Protein AF-A0AAD9IMY9-F1 (afdb_monomer_lite)

Secondary structure (DSSP, 8-state):
-HHHHHHHHHH---HHHHHHHHHHHHHHHHHHHHHT-PPTT--S--S---HHHHHHHHHHHHHHHHHHHHHHHHTS----SSHHHHHHHHHHHHS--EEEEEEES-EEEEETTEEEEE-TT-B--GGGGGGGT--------TT---EEEESS--EEEEEEHHHHHHHHHH-HHHHHHHHHHHHHHHHHHHHHHH-GGG--B-TTSPBPPHHHHTTPPPGGGTSPPPTTTSPP---HHHHHHHHHGGG-SSPPTT--S-S--TT-HHHHHHHHHHHHHHHHHHHHHHHHHHS--TTS--

Radius of gyration: 26.02 Å; chains: 1; bounding box: 58×55×92 Å

Organism: Prototheca wickerhamii (NCBI:txid3111)

Foldseek 3Di:
DLVVLQVVLVVDQDPLSNLVSVLVSLVVQLVCQQQVNADPPRPHRDPDHNPVSNVVSVVSNVVSVVVNVVVVVVPDDDDDPDPVSVVVVVCLVVDFPKWKAWQWAWKWKAWPPDTDIDFHGATDDCSLLVLLVPCPDPPPPPPTDIDIDTPDDTDMDIDTSVRVNVQCVVHVLSSVLSNLSVVVNVVQVVCCVVPVVLAHAALQRHHFDPVRVRTGGTCNVPPDQDPVQDQDDDDPCVVVVQVVLLPPPDDDPSDRDDSDSRPCVVVVVVVVVVVVVVVVVVVVVVVVVPPPPPPPDD

InterPro domains:
  IPR018490 Cyclic nucleotide-binding domain superfamily [SSF51206] (99-178)

pLDDT: mean 75.06, std 17.02, range [32.09, 97.81]

Structure (mmCIF, N/CA/C/O backbone):
data_AF-A0AAD9IMY9-F1
#
_entry.id   AF-A0AAD9IMY9-F1
#
loop_
_atom_site.group_PDB
_atom_site.id
_atom_site.type_symbol
_atom_site.label_atom_id
_atom_site.label_alt_id
_atom_site.label_comp_id
_atom_site.label_asym_id
_atom_site.label_entity_id
_atom_site.label_seq_id
_atom_site.pdbx_PDB_ins_code
_atom_site.Cartn_x
_atom_site.Cartn_y
_atom_site.Cartn_z
_atom_site.occupancy
_atom_site.B_iso_or_equiv
_atom_site.auth_seq_id
_atom_site.auth_comp_id
_atom_site.auth_asym_id
_atom_site.auth_atom_id
_atom_site.pdbx_PDB_model_num
ATOM 1 N N . MET A 1 1 ? 22.879 -8.716 -24.302 1.00 86.12 1 MET A N 1
ATOM 2 C CA . MET A 1 1 ? 22.729 -7.775 -23.169 1.00 86.12 1 MET A CA 1
ATOM 3 C C . MET A 1 1 ? 21.278 -7.607 -22.741 1.00 86.12 1 MET A C 1
ATOM 5 O O . MET A 1 1 ? 21.002 -7.930 -21.598 1.00 86.12 1 MET A O 1
ATOM 9 N N . VAL A 1 2 ? 20.352 -7.226 -23.637 1.00 91.31 2 VAL A N 1
ATOM 10 C CA . VAL A 1 2 ? 18.910 -7.048 -23.329 1.00 91.31 2 VAL A CA 1
ATOM 11 C C . VAL A 1 2 ? 18.312 -8.203 -22.506 1.00 91.31 2 VAL A C 1
ATOM 13 O O . VAL A 1 2 ? 17.764 -7.980 -21.429 1.00 91.31 2 VAL A O 1
ATOM 16 N N . GLY A 1 3 ? 18.475 -9.449 -22.969 1.00 91.25 3 GLY A N 1
ATOM 17 C CA . GLY A 1 3 ? 17.941 -10.624 -22.267 1.00 91.25 3 GLY A CA 1
ATOM 18 C C . GLY A 1 3 ? 18.537 -10.844 -20.871 1.00 91.25 3 GLY A C 1
ATOM 19 O O . GLY A 1 3 ? 17.811 -11.205 -19.953 1.00 91.25 3 GLY A O 1
ATOM 20 N N . LEU A 1 4 ? 19.831 -10.555 -20.681 1.00 92.31 4 LEU A N 1
ATOM 21 C CA . LEU A 1 4 ? 20.488 -10.673 -19.375 1.00 92.31 4 LEU A CA 1
ATOM 22 C C . LEU A 1 4 ? 19.937 -9.641 -18.384 1.00 92.31 4 LEU A C 1
ATOM 24 O O . LEU A 1 4 ? 19.665 -9.987 -17.244 1.00 92.31 4 LEU A O 1
ATOM 28 N N . THR A 1 5 ? 19.738 -8.391 -18.807 1.00 92.56 5 THR A N 1
ATOM 29 C CA . THR A 1 5 ? 19.183 -7.344 -17.934 1.00 92.56 5 THR A CA 1
ATOM 30 C C . THR A 1 5 ? 17.730 -7.608 -17.552 1.00 92.56 5 THR A C 1
ATOM 32 O O . THR A 1 5 ? 17.376 -7.417 -16.392 1.00 92.56 5 THR A O 1
ATOM 35 N N . PHE A 1 6 ? 16.905 -8.119 -18.477 1.00 93.31 6 PHE A N 1
ATOM 36 C CA . PHE A 1 6 ? 15.552 -8.567 -18.132 1.00 93.31 6 PHE A CA 1
ATOM 37 C C . PHE A 1 6 ? 15.584 -9.743 -17.152 1.00 93.31 6 PHE A C 1
ATOM 39 O O . PHE A 1 6 ? 14.869 -9.722 -16.153 1.00 93.31 6 PHE A O 1
ATOM 46 N N . PHE A 1 7 ? 16.461 -10.723 -17.374 1.00 92.19 7 PHE A N 1
ATOM 47 C CA . PHE A 1 7 ? 16.630 -11.844 -16.453 1.00 92.19 7 PHE A CA 1
ATOM 48 C C . PHE A 1 7 ? 17.055 -11.384 -15.051 1.00 92.19 7 PHE A C 1
ATOM 50 O O . PHE A 1 7 ? 16.428 -11.764 -14.069 1.00 92.19 7 PHE A O 1
ATOM 57 N N . LEU A 1 8 ? 18.054 -10.502 -14.948 1.00 85.88 8 LEU A N 1
ATOM 58 C CA . LEU A 1 8 ? 18.483 -9.934 -13.668 1.00 85.88 8 LEU A CA 1
ATOM 59 C C . LEU A 1 8 ? 17.358 -9.152 -12.981 1.00 85.88 8 LEU A C 1
ATOM 61 O O . LEU A 1 8 ? 17.197 -9.282 -11.772 1.00 85.88 8 LEU A O 1
ATOM 65 N N . SER A 1 9 ? 16.544 -8.391 -13.726 1.00 92.44 9 SER A N 1
ATOM 66 C CA . SER A 1 9 ? 15.394 -7.687 -13.136 1.00 92.44 9 SER A CA 1
ATOM 67 C C . SER A 1 9 ? 14.349 -8.633 -12.543 1.00 92.44 9 SER A C 1
ATOM 69 O O . SER A 1 9 ? 13.678 -8.260 -11.589 1.00 92.44 9 SER A O 1
ATOM 71 N N . ALA A 1 10 ? 14.244 -9.863 -13.056 1.00 88.00 10 ALA A N 1
ATOM 72 C CA . ALA A 1 10 ? 13.346 -10.881 -12.519 1.00 88.00 10 ALA A CA 1
ATOM 73 C C . ALA A 1 10 ? 13.899 -11.578 -11.260 1.00 88.00 10 ALA A C 1
ATOM 75 O O . ALA A 1 10 ? 13.137 -12.213 -10.537 1.00 88.00 10 ALA A O 1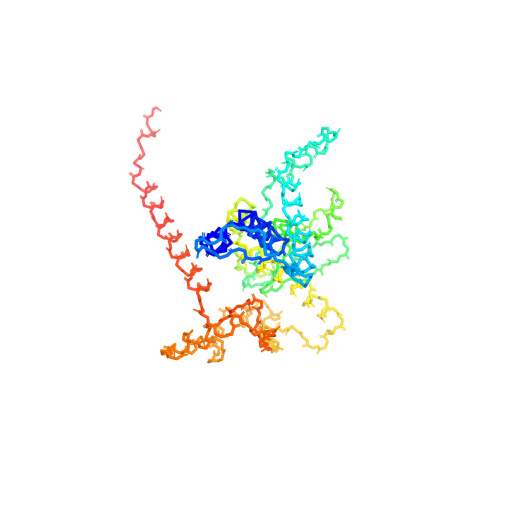
ATOM 76 N N . LEU A 1 11 ? 15.207 -11.471 -10.992 1.00 81.50 11 LEU A N 1
ATOM 77 C CA . LEU A 1 11 ? 15.857 -12.074 -9.822 1.00 81.50 11 LEU A CA 1
ATOM 78 C C . LEU A 1 11 ? 15.919 -11.147 -8.601 1.00 81.50 11 LEU A C 1
ATOM 80 O O . LEU A 1 11 ? 16.252 -11.607 -7.511 1.00 81.50 11 LEU A O 1
ATOM 84 N N . VAL A 1 12 ? 15.636 -9.854 -8.766 1.00 81.69 12 VAL A N 1
ATOM 85 C CA . VAL A 1 12 ? 15.758 -8.854 -7.699 1.00 81.69 12 VAL A CA 1
ATOM 86 C C . VAL A 1 12 ? 14.376 -8.404 -7.232 1.00 81.69 12 VAL A C 1
ATOM 88 O O . VAL A 1 12 ? 13.530 -8.044 -8.044 1.00 81.69 12 VAL A O 1
ATOM 91 N N . SER A 1 13 ? 14.153 -8.397 -5.914 1.00 74.69 13 SER A N 1
ATOM 92 C CA . SER A 1 13 ? 12.897 -7.949 -5.294 1.00 74.69 13 SER A CA 1
ATOM 93 C C . SER A 1 13 ? 12.889 -6.470 -4.902 1.00 74.69 13 SER A C 1
ATOM 95 O O . SER A 1 13 ? 11.819 -5.908 -4.671 1.00 74.69 13 SER A O 1
ATOM 97 N N . ASP A 1 14 ? 14.064 -5.844 -4.797 1.00 82.81 14 ASP A N 1
ATOM 98 C CA . ASP A 1 14 ? 14.180 -4.419 -4.502 1.00 82.81 14 ASP A CA 1
ATOM 99 C C . ASP A 1 14 ? 13.631 -3.586 -5.667 1.00 82.81 14 ASP A C 1
ATOM 101 O O . ASP A 1 14 ? 14.053 -3.742 -6.817 1.00 82.81 14 ASP A O 1
ATOM 105 N N . LEU A 1 15 ? 12.673 -2.704 -5.371 1.00 79.69 15 LEU A N 1
ATOM 106 C CA . LEU A 1 15 ? 11.945 -1.955 -6.390 1.00 79.69 15 LEU A CA 1
ATOM 107 C C . LEU A 1 15 ? 12.852 -0.970 -7.140 1.00 79.69 15 LEU A C 1
ATOM 109 O O . LEU A 1 15 ? 12.708 -0.835 -8.355 1.00 79.69 15 LEU A O 1
ATOM 113 N N . LEU A 1 16 ? 13.790 -0.305 -6.459 1.00 80.12 16 LEU A N 1
ATOM 114 C CA . LEU A 1 16 ? 14.698 0.651 -7.092 1.00 80.12 16 LEU A CA 1
ATOM 115 C C . LEU A 1 16 ? 15.675 -0.080 -8.017 1.00 80.12 16 LEU A C 1
ATOM 117 O O . LEU A 1 16 ? 15.816 0.294 -9.183 1.00 80.12 16 LEU A O 1
ATOM 121 N N . VAL A 1 17 ? 16.291 -1.163 -7.537 1.00 83.19 17 VAL A N 1
ATOM 122 C CA . VAL A 1 17 ? 17.221 -1.970 -8.339 1.00 83.19 17 VAL A CA 1
ATOM 123 C C . VAL A 1 17 ? 16.503 -2.604 -9.532 1.00 83.19 17 VAL A C 1
ATOM 125 O O . VAL A 1 17 ? 17.014 -2.541 -10.652 1.00 83.19 17 VAL A O 1
ATOM 128 N N . LEU A 1 18 ? 15.292 -3.138 -9.340 1.00 90.00 18 LEU A N 1
ATOM 129 C CA . LEU A 1 18 ? 14.457 -3.667 -10.422 1.00 90.00 18 LEU A CA 1
ATOM 130 C C . LEU A 1 18 ? 14.184 -2.598 -11.485 1.00 90.00 18 LEU A C 1
ATOM 132 O O . LEU A 1 18 ? 14.355 -2.852 -12.680 1.00 90.00 18 LEU A O 1
ATOM 136 N N . ARG A 1 19 ? 13.791 -1.383 -11.077 1.00 91.62 19 ARG A N 1
ATOM 137 C CA . ARG A 1 19 ? 13.517 -0.277 -12.009 1.00 91.62 19 ARG A CA 1
ATOM 138 C C . ARG A 1 19 ? 14.778 0.143 -12.761 1.00 91.62 19 ARG A C 1
ATOM 140 O O . ARG A 1 19 ? 14.691 0.331 -13.973 1.00 91.62 19 ARG A O 1
ATOM 147 N N . CYS A 1 20 ? 15.930 0.210 -12.092 1.00 91.25 20 CYS A N 1
ATOM 148 C CA . CYS A 1 20 ? 17.232 0.477 -12.710 1.00 91.25 20 CYS A CA 1
ATOM 149 C C . CYS A 1 20 ? 17.611 -0.582 -13.755 1.00 91.25 20 CYS A C 1
ATOM 151 O O . CYS A 1 20 ? 18.022 -0.235 -14.862 1.00 91.25 20 CYS A O 1
ATOM 153 N N . LEU A 1 21 ? 17.427 -1.869 -13.446 1.00 94.31 21 LEU A N 1
ATOM 154 C CA . LEU A 1 21 ? 17.713 -2.964 -14.378 1.00 94.31 21 LEU A CA 1
ATOM 155 C C . LEU A 1 21 ? 16.793 -2.932 -15.604 1.00 94.31 21 LEU A C 1
ATOM 157 O O . LEU A 1 21 ? 17.273 -3.110 -16.724 1.00 94.31 21 LEU A O 1
ATOM 161 N N . LEU A 1 22 ? 15.500 -2.647 -15.415 1.00 95.06 22 LEU A N 1
ATOM 162 C CA . LEU A 1 22 ? 14.560 -2.466 -16.524 1.00 95.06 22 LEU A CA 1
ATOM 163 C C . LEU A 1 22 ? 14.936 -1.257 -17.382 1.00 95.06 22 LEU A C 1
ATOM 165 O O . LEU A 1 22 ? 14.994 -1.376 -18.602 1.00 95.06 22 LEU A O 1
ATOM 169 N N . PHE A 1 23 ? 15.264 -0.119 -16.772 1.00 96.62 23 PHE A N 1
ATOM 170 C CA . PHE A 1 23 ? 15.724 1.061 -17.503 1.00 96.62 23 PHE A CA 1
ATOM 171 C C . PHE A 1 23 ? 16.955 0.745 -18.366 1.00 96.62 23 PHE A C 1
ATOM 173 O O . PHE A 1 23 ? 16.959 1.035 -19.561 1.00 96.62 23 PHE A O 1
ATOM 180 N N . MET A 1 24 ? 17.947 0.039 -17.814 1.00 96.56 24 MET A N 1
ATOM 181 C CA . MET A 1 24 ? 19.110 -0.430 -18.578 1.00 96.56 24 MET A CA 1
ATOM 182 C C . MET A 1 24 ? 18.731 -1.400 -19.707 1.00 96.56 24 MET A C 1
ATOM 184 O O . MET A 1 24 ? 19.263 -1.288 -20.814 1.00 96.56 24 MET A O 1
ATOM 188 N N . ALA A 1 25 ? 17.792 -2.323 -19.472 1.00 96.94 25 ALA A N 1
ATOM 189 C CA . ALA A 1 25 ? 17.302 -3.240 -20.501 1.00 96.94 25 ALA A CA 1
ATOM 190 C C . ALA A 1 25 ? 16.695 -2.485 -21.692 1.00 96.94 25 ALA A C 1
ATOM 192 O O . ALA A 1 25 ? 16.988 -2.812 -22.845 1.00 96.94 25 ALA A O 1
ATOM 193 N N . TYR A 1 26 ? 15.910 -1.439 -21.421 1.00 97.06 26 TYR A N 1
ATOM 194 C CA . TYR A 1 26 ? 15.307 -0.613 -22.463 1.00 97.06 26 TYR A CA 1
ATOM 195 C C . TYR A 1 26 ? 16.307 0.325 -23.154 1.00 97.06 26 TYR A C 1
ATOM 197 O O . TYR A 1 26 ? 16.138 0.575 -24.345 1.00 97.06 26 TYR A O 1
ATOM 205 N N . ILE A 1 27 ? 17.391 0.763 -22.494 1.00 97.44 27 ILE A N 1
ATOM 206 C CA . ILE A 1 27 ? 18.505 1.453 -23.177 1.00 97.44 27 ILE A CA 1
ATOM 207 C C . ILE A 1 27 ? 19.117 0.522 -24.228 1.00 97.44 27 ILE A C 1
ATOM 209 O O . ILE A 1 27 ? 19.307 0.917 -25.381 1.00 97.44 27 ILE A O 1
ATOM 213 N N . PHE A 1 28 ? 19.398 -0.729 -23.852 1.00 96.31 28 PHE A N 1
ATOM 214 C CA . PHE A 1 28 ? 19.942 -1.711 -24.788 1.00 96.31 28 PHE A CA 1
ATOM 215 C C . PHE A 1 28 ? 18.954 -2.060 -25.903 1.00 96.31 28 PHE A C 1
ATOM 217 O O . PHE A 1 28 ? 19.379 -2.237 -27.044 1.00 96.31 28 PHE A O 1
ATOM 224 N N . LEU A 1 29 ? 17.653 -2.125 -25.605 1.00 96.12 29 LEU A N 1
ATOM 225 C CA . LEU A 1 29 ? 16.621 -2.353 -26.616 1.00 96.12 29 LEU A CA 1
ATOM 226 C C . LEU A 1 29 ? 16.541 -1.186 -27.607 1.00 96.12 29 LEU A C 1
ATOM 228 O O . LEU A 1 29 ? 16.480 -1.428 -28.809 1.00 96.12 29 LEU A O 1
ATOM 232 N N . LEU A 1 30 ? 16.607 0.057 -27.119 1.00 97.19 30 LEU A N 1
ATOM 233 C CA . LEU A 1 30 ? 16.628 1.260 -27.951 1.00 97.19 30 LEU A CA 1
ATOM 234 C C . LEU A 1 30 ? 17.874 1.296 -28.845 1.00 97.19 30 LEU A C 1
ATOM 236 O O . LEU A 1 30 ? 17.763 1.534 -30.043 1.00 97.19 30 LEU A O 1
ATOM 240 N N . SER A 1 31 ? 19.051 0.989 -28.291 1.00 95.44 31 SER A N 1
ATOM 241 C CA . SER A 1 31 ? 20.287 0.869 -29.081 1.00 95.44 31 SER A CA 1
ATOM 242 C C . SER A 1 31 ? 20.176 -0.222 -30.148 1.00 95.44 31 SER A C 1
ATOM 244 O O . SER A 1 31 ? 20.598 -0.021 -31.286 1.00 95.44 31 SER A O 1
ATOM 246 N N . GLY A 1 32 ? 19.558 -1.357 -29.807 1.00 94.69 32 GLY A N 1
ATOM 247 C CA . GLY A 1 32 ? 19.233 -2.416 -30.758 1.00 94.69 32 GLY A CA 1
ATOM 248 C C . GLY A 1 32 ? 18.316 -1.922 -31.876 1.00 94.69 32 GLY A C 1
ATOM 249 O O . GLY A 1 32 ? 18.646 -2.091 -33.041 1.00 94.69 32 GLY A O 1
ATOM 250 N N . ALA A 1 33 ? 17.219 -1.241 -31.547 1.00 95.94 33 ALA A N 1
ATOM 251 C CA . ALA A 1 33 ? 16.260 -0.741 -32.533 1.00 95.94 33 ALA A CA 1
ATOM 252 C C . ALA A 1 33 ? 16.873 0.298 -33.496 1.00 95.94 33 ALA A C 1
ATOM 254 O O . ALA A 1 33 ? 16.584 0.270 -34.692 1.00 95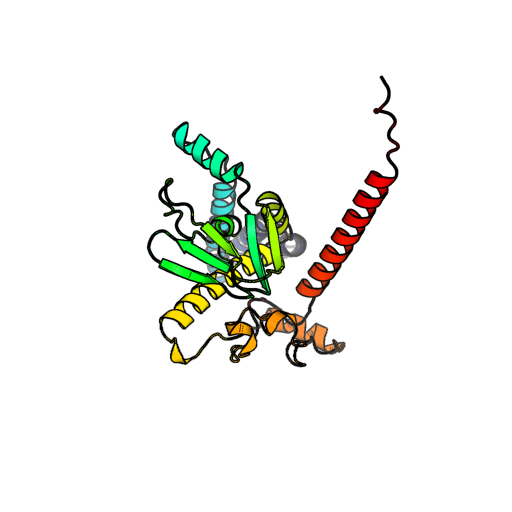.94 33 ALA A O 1
ATOM 255 N N . ILE A 1 34 ? 17.763 1.165 -32.992 1.00 95.56 34 ILE A N 1
ATOM 256 C CA . ILE A 1 34 ? 18.499 2.164 -33.792 1.00 95.56 34 ILE A CA 1
ATOM 257 C C . ILE A 1 34 ? 19.506 1.503 -34.742 1.00 95.56 34 ILE A C 1
ATOM 259 O O . ILE A 1 34 ? 19.698 1.979 -35.856 1.00 95.56 34 ILE A O 1
ATOM 263 N N . THR A 1 35 ? 20.143 0.410 -34.317 1.00 94.75 35 THR A N 1
ATOM 264 C CA . THR A 1 35 ? 21.162 -0.304 -35.114 1.00 94.75 35 THR A CA 1
ATOM 265 C C . THR A 1 35 ? 20.585 -1.402 -36.014 1.00 94.75 35 THR A C 1
ATOM 267 O O . THR A 1 35 ? 21.336 -2.048 -36.745 1.00 94.75 35 THR A O 1
ATOM 270 N N . GLY A 1 36 ? 19.264 -1.612 -35.973 1.00 94.00 36 GLY A N 1
ATOM 271 C CA . GLY A 1 36 ? 18.573 -2.640 -36.750 1.00 94.00 36 GLY A CA 1
ATOM 272 C C . GLY A 1 36 ? 18.709 -4.054 -36.182 1.00 94.00 36 GLY A C 1
ATOM 273 O O . GLY A 1 36 ? 18.771 -5.017 -36.930 1.00 94.00 36 GLY A O 1
ATOM 274 N N . TYR A 1 37 ? 18.781 -4.187 -34.855 1.00 93.19 37 TYR A N 1
ATOM 275 C CA . TYR A 1 37 ? 18.878 -5.453 -34.118 1.00 93.19 37 TYR A CA 1
ATOM 276 C C . TYR A 1 37 ? 20.009 -6.376 -34.609 1.00 93.19 37 TYR A C 1
ATOM 278 O O . TYR A 1 37 ? 19.751 -7.492 -35.069 1.00 93.19 37 TYR A O 1
ATOM 286 N N . PRO A 1 38 ? 21.282 -5.957 -34.482 1.00 90.69 38 PRO A N 1
ATOM 287 C CA . PRO A 1 38 ? 22.409 -6.777 -34.903 1.00 90.69 38 PRO A CA 1
ATOM 288 C C . PRO A 1 38 ? 22.408 -8.127 -34.172 1.00 90.69 38 PRO A C 1
ATOM 290 O O . PRO A 1 38 ? 22.358 -8.197 -32.941 1.00 90.69 38 PRO A O 1
ATOM 293 N N . SER A 1 39 ? 22.472 -9.215 -34.937 1.00 88.12 39 SER A N 1
ATOM 294 C CA . SER A 1 39 ? 22.533 -10.582 -34.421 1.00 88.12 39 SER A CA 1
ATOM 295 C C . SER A 1 39 ? 23.972 -11.089 -34.449 1.00 88.12 39 SER A C 1
ATOM 297 O O . SER A 1 39 ? 24.616 -11.033 -35.496 1.00 88.12 39 SER A O 1
ATOM 299 N N . TRP A 1 40 ? 24.473 -11.651 -33.345 1.00 83.75 40 TRP A N 1
ATOM 300 C CA . TRP A 1 40 ? 25.778 -12.325 -33.337 1.00 83.75 40 TRP A CA 1
ATOM 301 C C . TRP A 1 40 ? 25.823 -13.440 -34.405 1.00 83.75 40 TRP A C 1
ATOM 303 O O . TRP A 1 40 ? 24.868 -14.214 -34.483 1.00 83.75 40 TRP A O 1
ATOM 313 N N . PRO A 1 41 ? 26.908 -13.581 -35.194 1.00 89.94 41 PRO A N 1
ATOM 314 C CA . PRO A 1 41 ? 28.181 -12.851 -35.135 1.00 89.94 41 PRO A CA 1
ATOM 315 C C . PRO A 1 41 ? 28.253 -11.612 -36.045 1.00 89.94 41 PRO A C 1
ATOM 317 O O . PRO A 1 41 ? 29.324 -11.032 -36.193 1.00 89.94 41 PRO A O 1
ATOM 320 N N . ASN A 1 42 ? 27.153 -11.192 -36.663 1.00 85.44 42 ASN A N 1
ATOM 321 C CA . ASN A 1 42 ? 27.126 -10.068 -37.596 1.00 85.44 42 ASN A CA 1
ATOM 322 C C . ASN A 1 42 ? 26.925 -8.750 -36.836 1.00 85.44 42 ASN A C 1
ATOM 324 O O . ASN A 1 42 ? 25.804 -8.276 -36.646 1.00 85.44 42 ASN A O 1
ATOM 328 N N . TRP A 1 43 ? 28.033 -8.166 -36.379 1.00 78.56 43 TRP A N 1
ATOM 329 C CA . TRP A 1 43 ? 28.053 -6.857 -35.726 1.00 78.56 43 TRP A CA 1
ATOM 330 C C . TRP A 1 43 ? 28.189 -5.791 -36.808 1.00 78.56 43 TRP A C 1
ATOM 332 O O . TRP A 1 43 ? 29.270 -5.576 -37.348 1.00 78.56 43 TRP A O 1
ATOM 342 N N . GLY A 1 44 ? 27.084 -5.147 -37.156 1.00 80.56 44 GLY A N 1
ATOM 343 C CA . GLY A 1 44 ? 27.059 -4.089 -38.155 1.00 80.56 44 GLY A CA 1
ATOM 344 C C . GLY A 1 44 ? 25.721 -3.369 -38.146 1.00 80.56 44 GLY A C 1
ATOM 345 O O . GLY A 1 44 ? 24.737 -3.891 -37.623 1.00 80.56 44 GLY A O 1
ATOM 346 N N . TRP A 1 45 ? 25.707 -2.168 -38.715 1.00 82.75 45 TRP A N 1
ATOM 347 C CA . TRP A 1 45 ? 24.463 -1.474 -39.024 1.00 82.75 45 TRP A CA 1
ATOM 348 C C . TRP A 1 45 ? 23.695 -2.310 -40.042 1.00 82.75 45 TRP A C 1
ATOM 350 O O . TRP A 1 45 ? 24.239 -2.637 -41.097 1.00 82.75 45 TRP A O 1
ATOM 360 N N . GLN A 1 46 ? 22.462 -2.684 -39.713 1.00 84.38 46 GLN A N 1
ATOM 361 C CA . GLN A 1 46 ? 21.546 -3.200 -40.723 1.00 84.38 46 GLN A CA 1
ATOM 362 C C . GLN A 1 46 ? 20.870 -2.018 -41.418 1.00 84.38 46 GLN A C 1
ATOM 364 O O . GLN A 1 46 ? 20.616 -0.989 -40.792 1.00 84.38 46 GLN A O 1
ATOM 369 N N . ASP A 1 47 ? 20.533 -2.173 -42.697 1.00 87.56 47 ASP A N 1
ATOM 370 C CA . ASP A 1 47 ? 19.887 -1.118 -43.497 1.00 87.56 47 ASP A CA 1
ATOM 371 C C . ASP A 1 47 ? 18.442 -0.807 -43.053 1.00 87.56 47 ASP A C 1
ATOM 373 O O . ASP A 1 47 ? 17.753 0.009 -43.665 1.00 87.56 47 ASP A O 1
ATOM 377 N N . VAL A 1 48 ? 17.958 -1.459 -41.991 1.00 92.44 48 VAL A N 1
ATOM 378 C CA . VAL A 1 48 ? 16.588 -1.342 -41.496 1.00 92.44 48 VAL A CA 1
ATOM 379 C C . VAL A 1 48 ? 16.604 -0.863 -40.051 1.00 92.44 48 VAL A C 1
ATOM 381 O O . VAL A 1 48 ? 17.048 -1.568 -39.150 1.00 92.44 48 VAL A O 1
ATOM 384 N N . ILE A 1 49 ? 16.063 0.331 -39.826 1.00 95.25 49 ILE A N 1
ATOM 385 C CA . ILE A 1 49 ? 15.801 0.866 -38.490 1.00 95.25 49 ILE A CA 1
ATOM 386 C C . ILE A 1 49 ? 14.385 0.455 -38.073 1.00 95.25 49 ILE A C 1
ATOM 388 O O . ILE A 1 49 ? 13.436 0.604 -38.844 1.00 95.25 49 ILE A O 1
ATOM 392 N N . SER A 1 50 ? 14.221 -0.022 -36.839 1.00 96.06 50 SER A N 1
ATOM 393 C CA . SER A 1 50 ? 12.907 -0.369 -36.278 1.00 96.06 50 SER A CA 1
ATOM 394 C C . SER A 1 50 ? 12.282 0.854 -35.607 1.00 96.06 50 SER A C 1
ATOM 396 O O . SER A 1 50 ? 12.531 1.152 -34.438 1.00 96.06 50 SER A O 1
ATOM 398 N N . ALA A 1 51 ? 11.483 1.609 -36.365 1.00 96.25 51 ALA A N 1
ATOM 399 C CA . ALA A 1 51 ? 10.821 2.817 -35.866 1.00 96.25 51 ALA A CA 1
ATOM 400 C C . ALA A 1 51 ? 9.838 2.525 -34.715 1.00 96.25 51 ALA A C 1
ATOM 402 O O . ALA A 1 51 ? 9.745 3.295 -33.759 1.00 96.25 51 ALA A O 1
ATOM 403 N N . ASP A 1 52 ? 9.141 1.392 -34.785 1.00 96.44 52 ASP A N 1
ATOM 404 C CA . ASP A 1 52 ? 8.249 0.879 -33.746 1.00 96.44 52 ASP A CA 1
ATOM 405 C C . ASP A 1 52 ? 9.011 0.535 -32.457 1.00 96.44 52 ASP A C 1
ATOM 407 O O . ASP A 1 52 ? 8.624 0.974 -31.371 1.00 96.44 52 ASP A O 1
ATOM 411 N N . GLY A 1 53 ? 10.145 -0.161 -32.580 1.00 96.38 53 GLY A N 1
ATOM 412 C CA . GLY A 1 53 ? 11.025 -0.483 -31.463 1.00 96.38 53 GLY A CA 1
ATOM 413 C C . GLY A 1 53 ? 11.591 0.768 -30.793 1.00 96.38 53 GLY A C 1
ATOM 414 O O . GLY A 1 53 ? 11.620 0.848 -29.564 1.00 96.38 53 GLY A O 1
ATOM 415 N N . ILE A 1 54 ? 11.974 1.777 -31.586 1.00 97.81 54 ILE A N 1
ATOM 416 C CA . ILE A 1 54 ? 12.432 3.078 -31.079 1.00 97.81 54 ILE A CA 1
ATOM 417 C C . ILE A 1 54 ? 11.321 3.778 -30.297 1.00 97.81 54 ILE A C 1
ATOM 419 O O . ILE A 1 54 ? 11.561 4.221 -29.171 1.00 97.81 54 ILE A O 1
ATOM 423 N N . ALA A 1 55 ? 10.116 3.877 -30.864 1.00 97.50 55 ALA A N 1
ATOM 424 C CA . ALA A 1 55 ? 8.995 4.554 -30.219 1.00 97.50 55 ALA A CA 1
ATOM 425 C C . ALA A 1 55 ? 8.622 3.879 -28.889 1.00 97.50 55 ALA A C 1
ATOM 427 O O . ALA A 1 55 ? 8.511 4.553 -27.861 1.00 97.50 55 ALA A O 1
ATOM 428 N N . TRP A 1 56 ? 8.502 2.547 -28.886 1.00 97.44 56 TRP A N 1
ATOM 429 C CA . TRP A 1 56 ? 8.158 1.782 -27.690 1.00 97.44 56 TRP A CA 1
ATOM 430 C C . TRP A 1 56 ? 9.239 1.868 -26.611 1.00 97.44 56 TRP A C 1
ATOM 432 O O . TRP A 1 56 ? 8.946 2.217 -25.466 1.00 97.44 56 TRP A O 1
ATOM 442 N N . ALA A 1 57 ? 10.503 1.615 -26.967 1.00 97.19 57 ALA A N 1
ATOM 443 C CA . ALA A 1 57 ? 11.601 1.668 -26.007 1.00 97.19 57 ALA A CA 1
ATOM 444 C C . ALA A 1 57 ? 11.754 3.072 -25.401 1.00 97.19 57 ALA A C 1
ATOM 446 O O . ALA A 1 57 ? 11.992 3.192 -24.202 1.00 97.19 57 ALA A O 1
ATOM 447 N N . SER A 1 58 ? 11.549 4.129 -26.194 1.00 97.75 58 SER A N 1
ATOM 448 C CA . SER A 1 58 ? 11.602 5.517 -25.714 1.00 97.75 58 SER A CA 1
ATOM 449 C C . SER A 1 58 ? 10.499 5.825 -24.699 1.00 97.75 58 SER A C 1
ATOM 451 O O . SER A 1 58 ? 10.781 6.384 -23.640 1.00 97.75 58 SER A O 1
ATOM 453 N N . LEU A 1 59 ? 9.251 5.430 -24.981 1.00 96.81 59 LEU A N 1
ATOM 454 C CA . LEU A 1 59 ? 8.127 5.638 -24.062 1.00 96.81 59 LEU A CA 1
ATOM 455 C C . LEU A 1 59 ? 8.366 4.933 -22.720 1.00 96.81 59 LEU A C 1
ATOM 457 O O . LEU A 1 59 ? 8.184 5.521 -21.652 1.00 96.81 59 LEU A O 1
ATOM 461 N N . VAL A 1 60 ? 8.815 3.680 -22.775 1.00 95.75 60 VAL A N 1
ATOM 462 C CA . VAL A 1 60 ? 9.056 2.877 -21.576 1.00 95.75 60 VAL A CA 1
ATOM 463 C C . VAL A 1 60 ? 10.275 3.389 -20.793 1.00 95.75 60 VAL A C 1
ATOM 465 O O . VAL A 1 60 ? 10.234 3.432 -19.561 1.00 95.75 60 VAL A O 1
ATOM 468 N N . LEU A 1 61 ? 11.321 3.876 -21.475 1.00 96.81 61 LEU A N 1
ATOM 469 C CA . LEU A 1 61 ? 12.454 4.554 -20.834 1.00 96.81 61 LEU A CA 1
ATOM 470 C C . LEU A 1 61 ? 12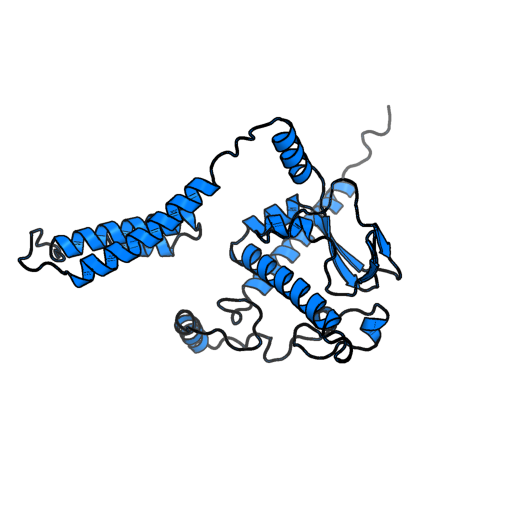.026 5.791 -20.054 1.00 96.81 61 LEU A C 1
ATOM 472 O O . LEU A 1 61 ? 12.472 5.960 -18.922 1.00 96.81 61 LEU A O 1
ATOM 476 N N . LEU A 1 62 ? 11.155 6.632 -20.615 1.00 96.06 62 LEU A N 1
ATOM 477 C CA . LEU A 1 62 ? 10.649 7.812 -19.909 1.00 96.06 62 LEU A CA 1
ATOM 478 C C . LEU A 1 62 ? 9.908 7.418 -18.627 1.00 96.06 62 LEU A C 1
ATOM 480 O O . LEU A 1 62 ? 10.147 8.005 -17.572 1.00 96.06 62 LEU A O 1
ATOM 484 N N . PHE A 1 63 ? 9.064 6.386 -18.696 1.00 95.06 63 PHE A N 1
ATOM 485 C CA . PHE A 1 63 ? 8.324 5.895 -17.536 1.00 95.06 63 PHE A CA 1
ATOM 486 C C . PHE A 1 63 ? 9.248 5.344 -16.439 1.00 95.06 63 PHE A C 1
ATOM 488 O O . PHE A 1 63 ? 9.148 5.748 -15.278 1.00 95.06 63 PHE A O 1
ATOM 495 N N . HIS A 1 64 ? 10.181 4.453 -16.789 1.00 94.19 64 HIS A N 1
ATOM 496 C CA . HIS A 1 64 ? 11.122 3.900 -15.811 1.00 94.19 64 HIS A CA 1
ATOM 497 C C . HIS A 1 64 ? 12.106 4.947 -15.290 1.00 94.19 64 HIS A C 1
ATOM 499 O O . HIS A 1 64 ? 12.393 4.951 -14.097 1.00 94.19 64 HIS A O 1
ATOM 505 N N . GLY A 1 65 ? 12.577 5.855 -16.144 1.00 94.12 65 GLY A N 1
ATOM 506 C CA . GLY A 1 65 ? 13.458 6.953 -15.756 1.00 94.12 65 GLY A CA 1
ATOM 507 C C . GLY A 1 65 ? 12.791 7.890 -14.753 1.00 94.12 65 GLY A C 1
ATOM 508 O O . GLY A 1 65 ? 13.396 8.222 -13.737 1.00 94.12 65 GLY A O 1
ATOM 509 N N . TYR A 1 66 ? 11.520 8.245 -14.976 1.00 92.19 66 TYR A N 1
ATOM 510 C CA . TYR A 1 66 ? 10.741 9.034 -14.019 1.00 92.19 66 TYR A CA 1
ATOM 511 C C . TYR A 1 66 ? 10.559 8.304 -12.681 1.00 92.19 66 TYR A C 1
ATOM 513 O O . TYR A 1 66 ? 10.744 8.907 -11.624 1.00 92.19 66 TYR A O 1
ATOM 521 N N . ALA A 1 67 ? 10.252 7.002 -12.710 1.00 82.81 67 ALA A N 1
ATOM 522 C CA . ALA A 1 67 ? 10.118 6.201 -11.495 1.00 82.81 67 ALA A CA 1
ATOM 523 C C . ALA A 1 67 ? 11.435 6.119 -10.703 1.00 82.81 67 ALA A C 1
ATOM 525 O O . ALA A 1 67 ? 11.429 6.342 -9.496 1.00 82.81 67 ALA A O 1
ATOM 526 N N . ILE A 1 68 ? 12.567 5.858 -11.371 1.00 90.19 68 ILE A N 1
ATOM 527 C CA . ILE A 1 68 ? 13.898 5.850 -10.739 1.00 90.19 68 ILE A CA 1
ATOM 528 C C . ILE A 1 68 ? 14.204 7.215 -10.135 1.00 90.19 68 ILE A C 1
ATOM 530 O O . ILE A 1 68 ? 14.602 7.293 -8.979 1.00 90.19 68 ILE A O 1
ATOM 534 N N . TRP A 1 69 ? 14.003 8.291 -10.901 1.00 92.69 69 TRP A N 1
ATOM 535 C CA . TRP A 1 69 ? 14.243 9.650 -10.425 1.00 92.69 69 TRP A CA 1
ATOM 536 C C . TRP A 1 69 ? 13.441 9.958 -9.163 1.00 92.69 69 TRP A C 1
ATOM 538 O O . TRP A 1 69 ? 13.993 10.512 -8.216 1.00 92.69 69 TRP A O 1
ATOM 548 N N . ARG A 1 70 ? 12.162 9.572 -9.136 1.00 81.12 70 ARG A N 1
ATOM 549 C CA . ARG A 1 70 ? 11.297 9.754 -7.971 1.00 81.12 70 ARG A CA 1
ATOM 550 C C . ARG A 1 70 ? 11.797 8.963 -6.766 1.00 81.12 70 ARG A C 1
ATOM 552 O O . ARG A 1 70 ? 11.973 9.557 -5.716 1.00 81.12 70 ARG A O 1
ATOM 559 N N . HIS A 1 71 ? 12.128 7.684 -6.931 1.00 74.50 71 HIS A N 1
ATOM 560 C CA . HIS A 1 71 ? 12.692 6.885 -5.839 1.00 74.50 71 HIS A CA 1
ATOM 561 C C . HIS A 1 71 ? 14.008 7.471 -5.309 1.00 74.50 71 HIS A C 1
ATOM 563 O O . HIS A 1 71 ? 14.174 7.619 -4.107 1.00 74.50 71 HIS A O 1
ATOM 569 N N . LEU A 1 72 ? 14.917 7.895 -6.190 1.00 79.31 72 LEU A N 1
ATOM 570 C CA . LEU A 1 72 ? 16.152 8.572 -5.781 1.00 79.31 72 LEU A CA 1
ATOM 571 C C . LEU A 1 72 ? 15.901 9.935 -5.125 1.00 79.31 72 LEU A C 1
ATOM 573 O O . LEU A 1 72 ? 16.752 10.424 -4.387 1.00 79.31 72 LEU A O 1
ATOM 577 N N . TRP A 1 73 ? 14.787 10.597 -5.442 1.00 76.62 73 TRP A N 1
ATOM 578 C CA . TRP A 1 73 ? 14.378 11.832 -4.782 1.00 76.62 73 TRP A CA 1
ATOM 579 C C . TRP A 1 73 ? 13.842 11.556 -3.377 1.00 76.62 73 TRP A C 1
ATOM 581 O O . TRP A 1 73 ? 14.203 12.278 -2.450 1.00 76.62 73 TRP A O 1
ATOM 591 N N . ASP A 1 74 ? 13.037 10.509 -3.230 1.00 66.75 74 ASP A N 1
ATOM 592 C CA . ASP A 1 74 ? 12.425 10.104 -1.965 1.00 66.75 74 ASP A CA 1
ATOM 593 C C . ASP A 1 74 ? 13.481 9.606 -0.954 1.00 66.75 74 ASP A C 1
ATOM 595 O O . ASP A 1 74 ? 13.360 9.877 0.235 1.00 66.75 74 ASP A O 1
ATOM 599 N N . GLU A 1 75 ? 14.567 8.982 -1.425 1.00 67.06 75 GLU A N 1
ATOM 600 C CA . GLU A 1 75 ? 15.702 8.517 -0.599 1.00 67.06 75 GLU A CA 1
ATOM 601 C C . GLU A 1 75 ? 16.663 9.635 -0.150 1.00 67.06 75 GLU A C 1
ATOM 603 O O . GLU A 1 75 ? 17.667 9.389 0.526 1.00 67.06 75 GLU A O 1
ATOM 608 N N . ARG A 1 76 ? 16.428 10.891 -0.547 1.00 68.25 76 ARG A N 1
ATOM 609 C CA . ARG A 1 76 ? 17.324 11.978 -0.139 1.00 68.25 76 ARG A CA 1
ATOM 610 C C . ARG A 1 76 ? 17.186 12.257 1.341 1.00 68.25 76 ARG A C 1
ATOM 612 O O . ARG A 1 76 ? 16.088 12.342 1.880 1.00 68.25 76 ARG A O 1
ATOM 619 N N . HIS A 1 77 ? 18.328 12.540 1.958 1.00 59.28 77 HIS A N 1
ATOM 620 C CA . HIS A 1 77 ? 18.373 13.065 3.310 1.00 59.28 77 HIS A CA 1
ATOM 621 C C . HIS A 1 77 ? 17.452 14.289 3.429 1.00 59.28 77 HIS A C 1
ATOM 623 O O . HIS A 1 77 ? 17.663 15.306 2.759 1.00 59.28 77 HIS A O 1
ATOM 629 N N . ILE A 1 78 ? 16.439 14.190 4.290 1.00 64.25 78 ILE A N 1
ATOM 630 C CA . ILE A 1 78 ? 15.495 15.275 4.539 1.00 64.25 78 ILE A CA 1
ATOM 631 C C . ILE A 1 78 ? 16.253 16.376 5.283 1.00 64.25 78 ILE A C 1
ATOM 633 O O . ILE A 1 78 ? 16.704 16.195 6.412 1.00 64.25 78 ILE A O 1
ATOM 637 N N . SER A 1 79 ? 16.448 17.519 4.631 1.00 67.25 79 SER A N 1
ATOM 638 C CA . SER A 1 79 ? 16.922 18.732 5.295 1.00 67.25 79 SER A CA 1
ATOM 639 C C . SER A 1 79 ? 15.713 19.536 5.759 1.00 67.25 79 SER A C 1
ATOM 641 O O . SER A 1 79 ? 14.907 19.962 4.928 1.00 67.25 79 SER A O 1
ATOM 643 N N . PHE A 1 80 ? 15.601 19.771 7.060 1.00 76.81 80 PHE A N 1
ATOM 644 C CA . PHE A 1 80 ? 14.563 20.632 7.621 1.00 76.81 80 PHE A CA 1
ATOM 645 C C . PHE A 1 80 ? 14.963 22.100 7.458 1.00 76.81 80 PHE A C 1
ATOM 647 O O . PHE A 1 80 ? 16.137 22.449 7.599 1.00 76.81 80 PHE A O 1
ATOM 654 N N . ARG A 1 81 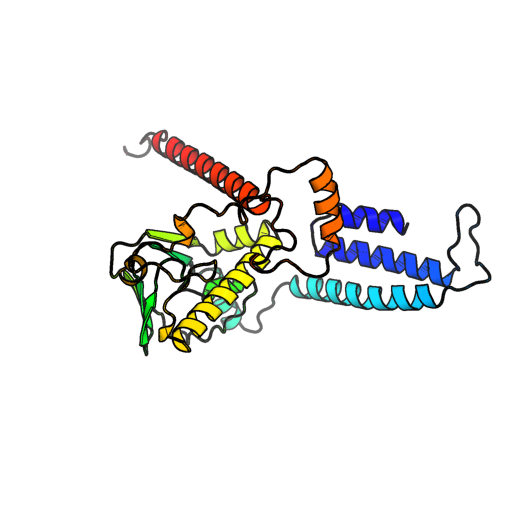? 14.005 22.970 7.118 1.00 75.94 81 ARG A N 1
ATOM 655 C CA . ARG A 1 81 ? 14.280 24.406 6.920 1.00 75.94 81 ARG A CA 1
ATOM 656 C C . ARG A 1 81 ? 14.403 25.150 8.241 1.00 75.94 81 ARG A C 1
ATOM 658 O O . ARG A 1 81 ? 15.006 26.220 8.286 1.00 75.94 81 ARG A O 1
ATOM 665 N N . SER A 1 82 ? 13.811 24.601 9.295 1.00 82.50 82 SER A N 1
ATOM 666 C CA . SER A 1 82 ? 13.824 25.171 10.633 1.00 82.50 82 SER A CA 1
ATOM 667 C C . SER A 1 82 ? 14.014 24.093 11.692 1.00 82.50 82 SER A C 1
ATOM 669 O O . SER A 1 82 ? 13.656 22.931 11.496 1.00 82.50 82 SER A O 1
ATOM 671 N N . GLU A 1 83 ? 14.536 24.505 12.843 1.00 76.75 83 GLU A N 1
ATOM 672 C CA . GLU A 1 83 ? 14.677 23.635 14.008 1.00 76.75 83 GLU A CA 1
ATOM 673 C C . GLU A 1 83 ? 13.315 23.110 14.490 1.00 76.75 83 GLU A C 1
ATOM 675 O O . GLU A 1 83 ? 13.216 21.961 14.903 1.00 76.75 83 GLU A O 1
ATOM 680 N N . ASN A 1 84 ? 12.243 23.900 14.359 1.00 64.19 84 ASN A N 1
ATOM 681 C CA . ASN A 1 84 ? 10.890 23.472 14.718 1.00 64.19 84 ASN A CA 1
ATOM 682 C C . ASN A 1 84 ? 10.382 22.333 13.821 1.00 64.19 84 ASN A C 1
ATOM 684 O O . ASN A 1 84 ? 9.789 21.390 14.331 1.00 64.19 84 ASN A O 1
ATOM 688 N N . GLU A 1 85 ? 10.634 22.377 12.506 1.00 54.38 85 GLU A N 1
ATOM 689 C CA . GLU A 1 85 ? 10.291 21.274 11.589 1.00 54.38 85 GLU A CA 1
ATOM 690 C C . GLU A 1 85 ? 11.073 20.001 11.928 1.00 54.38 85 GLU A C 1
ATOM 692 O O . GLU A 1 85 ? 10.513 18.908 11.918 1.00 54.38 85 GLU A O 1
ATOM 697 N N . GLU A 1 86 ? 12.355 20.136 12.270 1.00 65.38 86 GLU A N 1
ATOM 698 C CA . GLU A 1 86 ? 13.185 19.015 12.709 1.00 65.38 86 GLU A CA 1
ATOM 699 C C . GLU A 1 86 ? 12.711 18.451 14.052 1.00 65.38 86 GLU A C 1
ATOM 701 O O . GLU A 1 86 ? 12.670 17.236 14.235 1.00 65.38 86 GLU A O 1
ATOM 706 N N . GLN A 1 87 ? 12.342 19.312 15.002 1.00 57.09 87 GLN A N 1
ATOM 707 C CA . GLN A 1 87 ? 11.786 18.916 16.293 1.00 57.09 87 GLN A CA 1
ATOM 708 C C . GLN A 1 87 ? 10.430 18.234 16.124 1.00 57.09 87 GLN A C 1
ATOM 710 O O . GLN A 1 87 ? 10.205 17.220 16.775 1.00 57.09 87 GLN A O 1
ATOM 715 N N . LEU A 1 88 ? 9.573 18.723 15.225 1.00 51.06 88 LEU A N 1
ATOM 716 C CA . LEU A 1 88 ? 8.286 18.123 14.886 1.00 51.06 88 LEU A CA 1
ATOM 717 C C . LEU A 1 88 ? 8.469 16.767 14.190 1.00 51.06 88 LEU A C 1
ATOM 719 O O . LEU A 1 88 ? 7.846 15.783 14.578 1.00 51.06 88 LEU A O 1
ATOM 723 N N . TRP A 1 89 ? 9.394 16.671 13.232 1.00 56.72 89 TRP A N 1
ATOM 724 C CA . TRP A 1 89 ? 9.765 15.400 12.612 1.00 56.72 89 TRP A CA 1
ATOM 725 C C . TRP A 1 89 ? 10.319 14.418 13.647 1.00 56.72 89 TRP A C 1
ATOM 727 O O . TRP A 1 89 ? 9.855 13.287 13.734 1.00 56.72 89 TRP A O 1
ATOM 737 N N . ARG A 1 90 ? 11.239 14.862 14.516 1.00 53.34 90 ARG A N 1
ATOM 738 C CA . ARG A 1 90 ? 11.760 14.069 15.642 1.00 53.34 90 ARG A CA 1
ATOM 739 C C . ARG A 1 90 ? 10.668 13.698 16.626 1.00 53.34 90 ARG A C 1
ATOM 741 O O . ARG A 1 90 ? 10.768 12.652 17.240 1.00 53.34 90 ARG A O 1
ATOM 748 N N . PHE A 1 91 ? 9.668 14.537 16.827 1.00 47.22 91 PHE A N 1
ATOM 749 C CA . PHE A 1 91 ? 8.561 14.284 17.731 1.00 47.22 91 PHE A CA 1
ATOM 750 C C . PHE A 1 91 ? 7.636 13.210 17.173 1.00 47.22 91 PHE A C 1
ATOM 752 O O . PHE A 1 91 ? 7.332 12.271 17.898 1.00 47.22 91 PHE A O 1
ATOM 759 N N . PHE A 1 92 ? 7.274 13.274 15.891 1.00 44.19 92 PHE A N 1
ATOM 760 C CA . PHE A 1 92 ? 6.528 12.206 15.223 1.00 44.19 92 PHE A CA 1
ATOM 761 C C . PHE A 1 92 ? 7.338 10.910 15.114 1.00 44.19 92 PHE A C 1
ATOM 763 O O . PHE A 1 92 ? 6.779 9.830 15.257 1.00 44.19 92 PHE A O 1
ATOM 770 N N . TYR A 1 93 ? 8.656 11.017 14.942 1.00 46.28 93 TYR A N 1
ATOM 771 C CA . TYR A 1 93 ? 9.566 9.875 14.874 1.00 46.28 93 TYR A CA 1
ATOM 772 C C . TYR A 1 93 ? 9.890 9.262 16.254 1.00 46.28 93 TYR A C 1
ATOM 774 O O . TYR A 1 93 ? 10.140 8.068 16.354 1.00 46.28 93 TYR A O 1
ATOM 782 N N . ARG A 1 94 ? 9.918 10.059 17.337 1.00 40.81 94 ARG A N 1
ATOM 783 C CA . ARG A 1 94 ? 10.282 9.617 18.706 1.00 40.81 94 ARG A CA 1
ATOM 784 C C . ARG A 1 94 ? 9.085 9.373 19.617 1.00 40.81 94 ARG A C 1
ATOM 786 O O . ARG A 1 94 ? 9.253 8.735 20.659 1.00 40.81 94 ARG A O 1
ATOM 793 N N . ARG A 1 95 ? 7.901 9.917 19.320 1.00 43.47 95 ARG A N 1
ATOM 794 C CA . ARG A 1 95 ? 6.699 9.567 20.077 1.00 43.47 95 ARG A CA 1
ATOM 795 C C . ARG A 1 95 ? 6.294 8.155 19.692 1.00 43.47 95 ARG A C 1
ATOM 797 O O . ARG A 1 95 ? 6.158 7.832 18.520 1.00 43.47 95 ARG A O 1
ATOM 804 N N . ARG A 1 96 ? 6.074 7.336 20.720 1.00 50.81 96 ARG A N 1
ATOM 805 C CA . ARG A 1 96 ? 5.512 5.989 20.619 1.00 50.81 96 ARG A CA 1
ATOM 806 C C . ARG A 1 96 ? 4.044 6.090 20.222 1.00 50.81 96 ARG A C 1
ATOM 808 O O . ARG A 1 96 ? 3.165 5.895 21.058 1.00 50.81 96 ARG A O 1
ATOM 815 N N . ILE A 1 97 ? 3.784 6.473 18.978 1.00 61.88 97 ILE A N 1
ATOM 816 C CA . ILE A 1 97 ? 2.456 6.322 18.404 1.00 61.88 97 ILE A CA 1
ATOM 817 C C . ILE A 1 97 ? 2.234 4.815 18.281 1.00 61.88 97 ILE A C 1
ATOM 819 O O . ILE A 1 97 ? 3.083 4.070 17.793 1.00 61.88 97 ILE A O 1
ATOM 823 N N . LYS A 1 98 ? 1.141 4.340 18.854 1.00 74.94 98 LYS A N 1
ATOM 824 C CA . LYS A 1 98 ? 0.830 2.919 18.885 1.00 74.94 98 LYS A CA 1
ATOM 825 C C . LYS A 1 98 ? -0.431 2.724 18.078 1.00 74.94 98 LYS A C 1
ATOM 827 O O . LYS A 1 98 ? -1.449 3.353 18.361 1.00 74.94 98 LYS A O 1
ATOM 832 N N . LEU A 1 99 ? -0.365 1.858 17.078 1.00 81.31 99 LEU A N 1
ATOM 833 C CA . LEU A 1 99 ? -1.569 1.429 16.393 1.00 81.31 99 LEU A CA 1
ATOM 834 C C . LEU A 1 99 ? -2.291 0.453 17.312 1.00 81.31 99 LEU A C 1
ATOM 836 O O . LEU A 1 99 ? -1.729 -0.576 17.686 1.00 81.31 99 LEU A O 1
ATOM 840 N N . HIS A 1 100 ? -3.532 0.778 17.646 1.00 84.31 100 HIS A N 1
ATOM 841 C CA . HIS A 1 100 ? -4.403 -0.090 18.420 1.00 84.31 100 HIS A CA 1
ATOM 842 C C . HIS A 1 100 ? -5.495 -0.637 17.497 1.00 84.31 100 HIS A C 1
ATOM 844 O O . HIS A 1 100 ? -6.198 0.137 16.843 1.00 84.31 100 HIS A O 1
ATOM 850 N N . LEU A 1 101 ? -5.631 -1.961 17.448 1.00 85.19 101 LEU A N 1
ATOM 851 C CA . LEU A 1 101 ? -6.711 -2.664 16.754 1.00 85.19 101 LEU A CA 1
ATOM 852 C C . LEU A 1 101 ? -7.581 -3.371 17.786 1.00 85.19 101 LEU A C 1
ATOM 854 O O . LEU A 1 101 ? -7.093 -4.225 18.530 1.00 85.19 101 LEU A O 1
ATOM 858 N N . VAL A 1 102 ? -8.867 -3.032 17.813 1.00 85.69 102 VAL A N 1
ATOM 859 C CA . VAL A 1 102 ? -9.835 -3.670 18.711 1.00 85.69 102 VAL A CA 1
ATOM 860 C C . VAL A 1 102 ? -10.235 -5.020 18.122 1.00 85.69 102 VAL A C 1
ATOM 862 O O . VAL A 1 102 ? -10.733 -5.087 17.004 1.00 85.69 102 VAL A O 1
ATOM 865 N N . ILE A 1 103 ? -10.028 -6.105 18.864 1.00 87.69 103 ILE A N 1
ATOM 866 C CA . ILE A 1 103 ? -10.438 -7.462 18.469 1.00 87.69 103 ILE A CA 1
ATOM 867 C C . ILE A 1 103 ? -11.747 -7.842 19.140 1.00 87.69 103 ILE A C 1
ATOM 869 O O . ILE A 1 103 ? -12.589 -8.495 18.532 1.00 87.69 103 ILE A O 1
ATOM 873 N N . GLU A 1 104 ? -11.943 -7.421 20.380 1.00 89.06 104 GLU A N 1
ATOM 874 C CA . GLU A 1 104 ? -13.140 -7.713 21.159 1.00 89.06 104 GLU A CA 1
ATOM 875 C C . GLU A 1 104 ? -13.394 -6.569 22.132 1.00 89.06 104 GLU A C 1
ATOM 877 O O . GLU A 1 104 ? -12.440 -5.953 22.613 1.00 89.06 104 GLU A O 1
ATOM 882 N N . GLY A 1 105 ? -14.664 -6.298 22.416 1.00 89.38 105 GLY A N 1
ATOM 883 C CA . GLY A 1 105 ? -15.104 -5.215 23.281 1.00 89.38 105 GLY A CA 1
ATOM 884 C C . GLY A 1 105 ? -15.482 -3.930 22.543 1.00 89.38 105 GLY A C 1
ATOM 885 O O . GLY A 1 105 ? -15.419 -3.829 21.316 1.00 89.38 105 GLY A O 1
ATOM 886 N N . 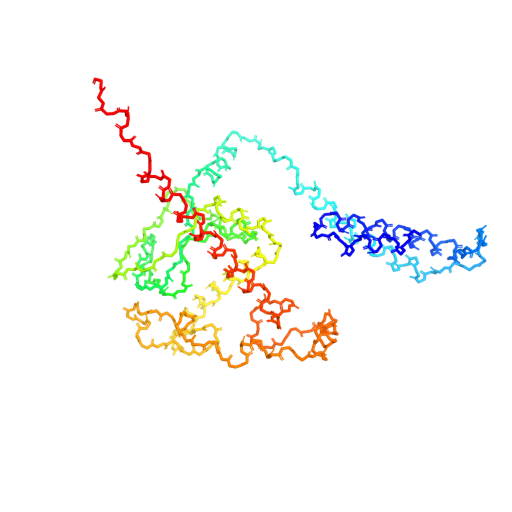LEU A 1 106 ? -15.906 -2.940 23.329 1.00 89.94 106 LEU A N 1
ATOM 887 C CA . LEU A 1 106 ? -16.263 -1.600 22.875 1.00 89.94 106 LEU A CA 1
ATOM 888 C C . LEU A 1 106 ? -15.289 -0.575 23.439 1.00 89.94 106 LEU A C 1
ATOM 890 O O . LEU A 1 106 ? -15.075 -0.500 24.652 1.00 89.94 106 LEU A O 1
ATOM 894 N N . VAL A 1 107 ? -14.778 0.277 22.557 1.00 91.38 107 VAL A N 1
ATOM 895 C CA . VAL A 1 107 ? -13.946 1.420 22.929 1.00 91.38 107 VAL A CA 1
ATOM 896 C C . VAL A 1 107 ? -14.712 2.695 22.612 1.00 91.38 107 VAL A C 1
ATOM 898 O O . VAL A 1 107 ? -15.129 2.924 21.482 1.00 91.38 107 VAL A O 1
ATOM 901 N N . GLU A 1 108 ? -14.923 3.528 23.617 1.00 90.81 108 GLU A N 1
ATOM 902 C CA . GLU A 1 108 ? -15.489 4.860 23.471 1.00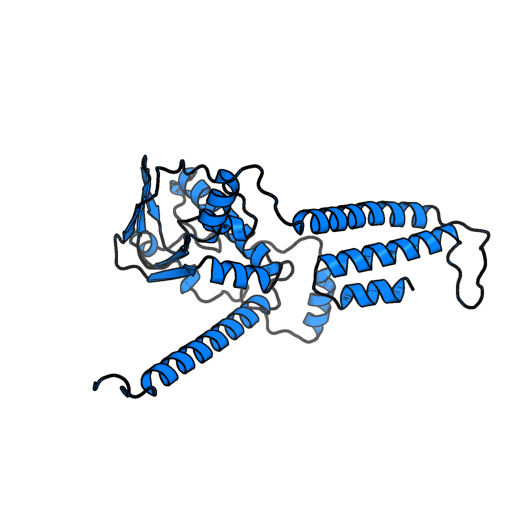 90.81 108 GLU A CA 1
ATOM 903 C C . GLU A 1 108 ? -14.360 5.846 23.172 1.00 90.81 108 GLU A C 1
ATOM 905 O O . GLU A 1 108 ? -13.414 5.982 23.949 1.00 90.81 108 GLU A O 1
ATOM 910 N N . LEU A 1 109 ? -14.438 6.503 22.020 1.00 88.50 109 LEU A N 1
ATOM 911 C CA . LEU A 1 109 ? -13.527 7.559 21.618 1.00 88.50 109 LEU A CA 1
ATOM 912 C C . LEU A 1 109 ? -14.175 8.904 21.942 1.00 88.50 109 LEU A C 1
ATOM 914 O O . LEU A 1 109 ? -15.177 9.278 21.330 1.00 88.50 109 LEU A O 1
ATOM 918 N N . ASP A 1 110 ? -13.591 9.613 22.897 1.00 85.38 110 ASP A N 1
ATOM 919 C CA . ASP A 1 110 ? -13.925 10.993 23.223 1.00 85.38 110 ASP A CA 1
ATOM 920 C C . ASP A 1 110 ? -13.023 11.903 22.377 1.00 85.38 110 ASP A C 1
ATOM 922 O O . ASP A 1 110 ? -11.861 12.160 22.723 1.00 85.38 110 ASP A O 1
ATOM 926 N N . ASP A 1 111 ? -13.533 12.290 21.205 1.00 81.50 111 ASP A N 1
ATOM 927 C CA . ASP A 1 111 ? -12.980 13.373 20.396 1.00 81.50 111 ASP A CA 1
ATOM 928 C C . ASP A 1 111 ? -13.789 14.642 20.690 1.00 81.50 111 ASP A C 1
ATOM 930 O O . ASP A 1 111 ? -14.999 14.584 20.896 1.00 81.50 111 ASP A O 1
ATOM 934 N N . THR A 1 112 ? -13.126 15.797 20.709 1.00 70.38 112 THR A N 1
ATOM 935 C CA . THR A 1 112 ? -13.565 17.086 21.283 1.00 70.38 112 THR A CA 1
ATOM 936 C C . THR A 1 112 ? -14.933 17.625 20.840 1.00 70.38 112 THR A C 1
ATOM 938 O O . THR A 1 112 ? -15.364 18.669 21.334 1.00 70.38 112 THR A O 1
ATOM 941 N N . CYS A 1 113 ? -15.614 16.972 19.904 1.00 64.88 113 CYS A N 1
ATOM 942 C CA . CYS A 1 113 ? -16.936 17.344 19.418 1.00 64.88 113 CYS A CA 1
ATOM 943 C C . CYS A 1 113 ? -17.922 16.169 19.309 1.00 64.88 113 CYS A C 1
ATOM 945 O O . CYS A 1 113 ? -19.118 16.429 19.192 1.00 64.88 113 CYS A O 1
ATOM 947 N N . GLU A 1 114 ? -17.477 14.909 19.357 1.00 78.06 114 GLU A N 1
ATOM 948 C CA . GLU A 1 114 ? -18.367 13.767 19.157 1.00 78.06 114 GLU A CA 1
ATOM 949 C C . GLU A 1 114 ? -17.827 12.505 19.836 1.00 78.06 114 GLU A C 1
ATOM 951 O O . GLU A 1 114 ? -16.712 12.051 19.578 1.00 78.06 114 GLU A O 1
ATOM 956 N N . VAL A 1 115 ? -18.648 11.922 20.708 1.00 82.56 115 VAL A N 1
ATOM 957 C CA . VAL A 1 115 ? -18.349 10.634 21.329 1.00 82.56 115 VAL A CA 1
ATOM 958 C C . VAL A 1 115 ? -18.719 9.541 20.334 1.00 82.56 115 VAL A C 1
ATOM 960 O O . VAL A 1 115 ? -19.894 9.374 20.003 1.00 82.56 115 VAL A O 1
ATOM 963 N N . SER A 1 116 ? -17.726 8.792 19.856 1.00 87.38 116 SER A N 1
ATOM 964 C CA . SER A 1 116 ? -17.950 7.690 18.915 1.00 87.38 116 SER A CA 1
ATOM 965 C C . SER A 1 116 ? -17.572 6.349 19.534 1.00 87.38 116 SER A C 1
ATOM 967 O O . SER A 1 116 ? -16.529 6.206 20.167 1.00 87.38 116 SER A O 1
ATOM 969 N N . VAL A 1 117 ? -18.425 5.340 19.355 1.00 86.94 117 VAL A N 1
ATOM 970 C CA . VAL A 1 117 ? -18.142 3.974 19.812 1.00 86.94 117 VAL A CA 1
ATOM 971 C C . VAL A 1 117 ? -17.465 3.203 18.684 1.00 86.94 117 VAL A C 1
ATOM 973 O O . VAL A 1 117 ? -17.983 3.100 17.571 1.00 86.94 117 VAL A O 1
ATOM 976 N N . LYS A 1 118 ? -16.290 2.660 18.983 1.00 88.88 118 LYS A N 1
ATOM 977 C CA . LYS A 1 118 ? -15.486 1.820 18.101 1.00 88.88 118 LYS A CA 1
ATOM 978 C C . LYS A 1 118 ? -15.690 0.354 18.476 1.00 88.88 118 LYS A C 1
ATOM 980 O O . LYS A 1 118 ? -15.725 0.002 19.657 1.00 88.88 118 LYS A O 1
ATOM 985 N N . HIS A 1 119 ? -15.854 -0.472 17.449 1.00 89.25 119 HIS A N 1
ATOM 986 C CA . HIS A 1 119 ? -16.201 -1.887 17.560 1.00 89.25 119 HIS A CA 1
ATOM 987 C C . HIS A 1 119 ? -15.014 -2.773 17.154 1.00 89.25 119 HIS A C 1
ATOM 989 O O . HIS A 1 119 ? -13.995 -2.283 16.655 1.00 89.25 119 HIS A O 1
ATOM 995 N N . SER A 1 120 ? -15.160 -4.085 17.339 1.00 86.69 120 SER A N 1
ATOM 996 C CA . SER A 1 120 ? -14.212 -5.087 16.843 1.00 86.69 120 SER A CA 1
ATOM 997 C C . SER A 1 120 ? -13.894 -4.880 15.351 1.00 86.69 120 SER A C 1
ATOM 999 O O . SER A 1 120 ? -14.766 -4.535 14.559 1.00 86.69 120 SER A O 1
ATOM 1001 N N . GLY A 1 121 ? -12.627 -5.045 14.976 1.00 79.62 121 GLY A N 1
ATOM 1002 C CA . GLY A 1 121 ? -12.118 -4.836 13.619 1.00 79.62 121 GLY A CA 1
ATOM 1003 C C . GLY A 1 121 ? -11.666 -3.405 13.325 1.00 79.62 121 GLY A C 1
ATOM 1004 O O . GLY A 1 121 ? -10.911 -3.208 12.379 1.00 79.62 121 GLY A O 1
ATOM 1005 N N . THR A 1 122 ? -12.043 -2.424 14.152 1.00 83.00 122 THR A N 1
ATOM 1006 C CA . THR A 1 122 ? -11.739 -1.015 13.868 1.00 83.00 122 THR A CA 1
ATOM 1007 C C . THR A 1 122 ? -10.412 -0.542 14.459 1.00 83.00 122 THR A C 1
ATOM 1009 O O . THR A 1 122 ? -9.999 -0.949 15.552 1.00 83.00 122 THR A O 1
ATOM 1012 N N . ILE A 1 123 ? -9.759 0.369 13.735 1.00 85.44 123 ILE A N 1
ATOM 1013 C CA . ILE A 1 123 ? -8.647 1.183 14.244 1.00 85.44 123 ILE A CA 1
ATOM 1014 C C . ILE A 1 123 ? -9.141 2.589 14.584 1.00 85.44 123 ILE A C 1
ATOM 1016 O O . ILE A 1 123 ? -10.049 3.126 13.944 1.00 85.44 123 ILE A O 1
ATOM 1020 N N . PHE A 1 124 ? -8.539 3.194 15.603 1.00 80.81 124 PHE A N 1
ATOM 1021 C CA . PHE A 1 124 ? -8.926 4.530 16.062 1.00 80.81 124 PHE A CA 1
ATOM 1022 C C . PHE A 1 124 ? -7.774 5.540 16.115 1.00 80.81 124 PHE A C 1
ATOM 1024 O O . PHE A 1 124 ? -8.037 6.728 16.255 1.00 80.81 124 PHE A O 1
ATOM 1031 N N . ASP A 1 125 ? -6.527 5.099 15.918 1.00 80.38 125 ASP A N 1
ATOM 1032 C CA . ASP A 1 125 ? -5.383 5.984 15.681 1.00 80.38 125 ASP A CA 1
ATOM 1033 C C . ASP A 1 125 ? -4.881 5.817 14.241 1.00 80.38 125 ASP A C 1
ATOM 1035 O O . ASP A 1 125 ? -4.099 4.918 13.921 1.00 80.38 125 ASP A O 1
ATOM 1039 N N . PHE A 1 126 ? -5.359 6.685 13.352 1.00 76.75 126 PHE A N 1
ATOM 1040 C CA . PHE A 1 126 ? -4.933 6.702 11.953 1.00 76.75 126 PHE A CA 1
ATOM 1041 C C . PHE A 1 126 ? -3.605 7.437 11.738 1.00 76.75 126 PHE A C 1
ATOM 1043 O O . PHE A 1 126 ? -3.051 7.350 10.642 1.00 76.75 126 PHE A O 1
ATOM 1050 N N . GLY A 1 127 ? -3.050 8.116 12.750 1.00 72.31 127 GLY A N 1
ATOM 1051 C CA . GLY A 1 127 ? -1.793 8.859 12.613 1.00 72.31 127 GLY A CA 1
ATOM 1052 C C . GLY A 1 127 ? -0.627 7.963 12.188 1.00 72.31 127 GLY A C 1
ATOM 1053 O O . GLY A 1 127 ? 0.280 8.393 11.473 1.00 72.31 127 GLY A O 1
ATOM 1054 N N . VAL A 1 128 ? -0.702 6.680 12.542 1.00 74.88 128 VAL A N 1
ATOM 1055 C CA . VAL A 1 128 ? 0.291 5.659 12.199 1.00 74.88 128 VAL A CA 1
ATOM 1056 C C . VAL A 1 128 ? 0.195 5.189 10.740 1.00 74.88 128 VAL A C 1
ATOM 1058 O O . VAL A 1 128 ? 1.170 4.688 10.181 1.00 74.88 128 VAL A O 1
ATOM 1061 N N . ALA A 1 129 ? -0.944 5.402 10.071 1.00 76.00 129 ALA A N 1
ATOM 1062 C CA . ALA A 1 129 ? -1.142 5.012 8.672 1.00 76.00 129 ALA A CA 1
ATOM 1063 C C . ALA A 1 129 ? -0.194 5.742 7.698 1.00 76.00 129 ALA A C 1
ATOM 1065 O O . ALA A 1 129 ? 0.069 5.253 6.594 1.00 76.00 129 ALA A O 1
ATOM 1066 N N . ASN A 1 130 ? 0.384 6.865 8.138 1.00 70.38 130 ASN A N 1
ATOM 1067 C CA . ASN A 1 130 ? 1.410 7.608 7.413 1.00 70.38 130 ASN A CA 1
ATOM 1068 C C . ASN A 1 130 ? 2.665 6.771 7.123 1.00 70.38 130 ASN A C 1
ATOM 1070 O O . ASN A 1 130 ? 3.260 6.941 6.061 1.00 70.38 130 ASN A O 1
ATOM 1074 N N . ILE A 1 131 ? 3.022 5.816 7.997 1.00 71.31 131 ILE A N 1
ATOM 1075 C CA . ILE A 1 131 ? 4.143 4.877 7.775 1.00 71.31 131 ILE A CA 1
ATOM 1076 C C . ILE A 1 131 ? 3.917 4.059 6.498 1.00 71.31 131 ILE A C 1
ATOM 1078 O O . ILE A 1 131 ? 4.848 3.746 5.762 1.00 71.31 131 ILE A O 1
ATOM 1082 N N . PHE A 1 132 ? 2.658 3.753 6.188 1.00 71.06 132 PHE A N 1
ATOM 1083 C CA . PHE A 1 132 ? 2.287 2.992 4.999 1.00 71.06 132 PHE A CA 1
ATOM 1084 C C . PHE A 1 132 ? 2.026 3.878 3.774 1.00 71.06 132 PHE A C 1
ATOM 1086 O O . PHE A 1 132 ? 1.633 3.366 2.725 1.00 71.06 132 PHE A O 1
ATOM 1093 N N . GLY A 1 133 ? 2.247 5.193 3.876 1.00 67.00 133 GLY A N 1
ATOM 1094 C CA . GLY A 1 133 ? 2.009 6.156 2.802 1.00 67.00 133 GLY A CA 1
ATOM 1095 C C . GLY A 1 133 ? 0.538 6.539 2.617 1.00 67.00 133 GLY A C 1
ATOM 1096 O O . GLY A 1 133 ? 0.179 7.045 1.552 1.00 67.00 133 GLY A O 1
ATOM 1097 N N . VAL A 1 134 ? -0.329 6.291 3.612 1.00 70.69 134 VAL A N 1
ATOM 1098 C CA . VAL A 1 134 ? -1.665 6.907 3.655 1.00 70.69 134 VAL A CA 1
ATOM 1099 C C . VAL A 1 134 ? -1.559 8.213 4.426 1.00 70.69 134 VAL A C 1
ATOM 1101 O O . VAL A 1 134 ? -1.561 8.216 5.654 1.00 70.69 134 VAL A O 1
ATOM 1104 N N . TYR A 1 135 ? -1.482 9.321 3.695 1.00 67.00 135 TYR A N 1
ATOM 1105 C CA . TYR A 1 135 ? -1.475 10.659 4.280 1.00 67.00 135 TYR A CA 1
ATOM 1106 C C . TYR A 1 135 ? -2.889 11.060 4.704 1.00 67.00 135 TYR A C 1
ATOM 1108 O O . TYR A 1 135 ? -3.571 11.809 4.005 1.00 67.00 135 TYR A O 1
ATOM 1116 N N . ILE A 1 136 ? -3.358 10.515 5.825 1.00 63.28 136 ILE A N 1
ATOM 1117 C CA . ILE A 1 136 ? -4.560 11.018 6.491 1.00 63.28 136 ILE A CA 1
ATOM 1118 C C . ILE A 1 136 ? -4.119 12.293 7.198 1.00 63.28 136 ILE A C 1
ATOM 1120 O O . ILE A 1 136 ? -3.211 12.247 8.026 1.00 63.28 136 ILE A O 1
ATOM 1124 N N . GLY A 1 137 ? -4.680 13.427 6.767 1.00 49.44 137 GLY A N 1
ATOM 1125 C CA . GLY A 1 137 ? -4.245 14.761 7.171 1.00 49.44 137 GLY A CA 1
ATOM 1126 C C . GLY A 1 137 ? -3.963 14.833 8.668 1.00 49.44 137 GLY A C 1
ATOM 1127 O O . GLY A 1 137 ? -4.822 14.496 9.477 1.00 49.44 137 GLY A O 1
ATOM 1128 N N . PHE A 1 138 ? -2.753 15.273 9.014 1.00 46.00 138 PHE A N 1
ATOM 1129 C CA . PHE A 1 138 ? -2.278 15.512 10.379 1.00 46.00 138 PHE A CA 1
ATOM 1130 C C . PHE A 1 138 ? -3.001 16.690 11.057 1.00 46.00 138 PHE A C 1
ATOM 1132 O O . PHE A 1 138 ? -2.407 17.397 11.862 1.00 46.00 138 PHE A O 1
ATOM 1139 N N . ASP A 1 139 ? -4.275 16.927 10.746 1.00 41.97 139 ASP A N 1
ATOM 1140 C CA . ASP A 1 139 ? -5.059 18.039 11.287 1.00 41.97 139 ASP A CA 1
ATOM 1141 C C . ASP A 1 139 ? -5.555 17.747 12.716 1.00 41.97 139 ASP A C 1
ATOM 1143 O O . ASP A 1 139 ? -6.591 18.235 13.162 1.00 41.97 139 ASP A O 1
ATOM 1147 N N . CYS A 1 140 ? -4.777 16.981 13.484 1.00 48.72 140 CYS A N 1
ATOM 1148 C CA . CYS A 1 140 ? -4.803 17.120 14.928 1.00 48.72 140 CYS A CA 1
ATOM 1149 C C . CYS A 1 140 ? -4.020 18.393 15.240 1.00 48.72 140 CYS A C 1
ATOM 1151 O O . CYS A 1 140 ? -2.802 18.351 15.396 1.00 48.72 140 CYS A O 1
ATOM 1153 N N . SER A 1 141 ? -4.712 19.535 15.315 1.00 50.94 141 SER A N 1
ATOM 1154 C CA . SER A 1 141 ? -4.162 20.722 15.977 1.00 50.94 141 SER A CA 1
ATOM 1155 C C . SER A 1 141 ? -3.516 20.266 17.289 1.00 50.94 141 SER A C 1
ATOM 1157 O O . SER A 1 141 ? -4.197 19.572 18.047 1.00 50.94 141 SER A O 1
ATOM 1159 N N . ASP A 1 142 ? -2.253 20.624 17.542 1.00 54.19 142 ASP A N 1
ATOM 1160 C CA . ASP A 1 142 ? -1.367 20.081 18.595 1.00 54.19 142 ASP A CA 1
ATOM 1161 C C . ASP A 1 142 ? -1.964 19.990 20.023 1.00 54.19 142 ASP A C 1
ATOM 1163 O O . ASP A 1 142 ? -1.391 19.352 20.907 1.00 54.19 142 ASP A O 1
ATOM 1167 N N . GLU A 1 143 ? -3.121 20.602 20.266 1.00 57.81 143 GLU A N 1
ATOM 1168 C CA . GLU A 1 143 ? -3.831 20.630 21.544 1.00 57.81 143 GLU A CA 1
ATOM 1169 C C . GLU A 1 143 ? -4.945 19.578 21.692 1.00 57.81 143 GLU A C 1
ATOM 1171 O O . GLU A 1 143 ? -5.395 19.320 22.809 1.00 57.81 143 GLU A O 1
ATOM 1176 N N . LYS A 1 144 ? -5.402 18.949 20.603 1.00 63.00 144 LYS A N 1
ATOM 1177 C CA . LYS A 1 144 ? -6.557 18.040 20.623 1.00 63.00 144 LYS A CA 1
ATOM 1178 C C . LYS A 1 144 ? -6.119 16.589 20.460 1.00 63.00 144 LYS A C 1
ATOM 1180 O O . LYS A 1 144 ? -6.196 16.009 19.383 1.00 63.00 144 LYS A O 1
ATOM 1185 N N . GLY A 1 145 ? -5.634 16.004 21.551 1.00 68.94 145 GLY A N 1
ATOM 1186 C CA . GLY A 1 145 ? -5.581 14.547 21.665 1.00 68.94 145 GLY A CA 1
ATOM 1187 C C . GLY A 1 145 ? -6.996 13.973 21.772 1.00 68.94 145 GLY A C 1
ATOM 1188 O O . GLY A 1 145 ? -7.886 14.626 22.312 1.00 68.94 145 GLY A O 1
ATOM 1189 N N . PHE A 1 146 ? -7.201 12.750 21.294 1.00 76.94 146 PHE A N 1
ATOM 1190 C CA . PHE A 1 146 ? -8.407 11.983 21.603 1.00 76.94 146 PHE A CA 1
ATOM 1191 C C . PHE A 1 146 ? -8.177 11.161 22.879 1.00 76.94 146 PHE A C 1
ATOM 1193 O O . PHE A 1 146 ? -7.047 10.768 23.183 1.00 76.94 146 PHE A O 1
ATOM 1200 N N . THR A 1 147 ? -9.241 10.873 23.631 1.00 84.38 147 THR A N 1
ATOM 1201 C CA . THR A 1 147 ? -9.182 9.913 24.744 1.00 84.38 147 THR A CA 1
ATOM 1202 C C . THR A 1 147 ? -9.984 8.674 24.379 1.00 84.38 147 THR A C 1
ATOM 1204 O O . THR A 1 147 ? -11.182 8.760 24.140 1.00 84.38 147 THR A O 1
ATOM 1207 N N . ALA A 1 148 ? -9.340 7.509 24.364 1.00 88.19 148 ALA A N 1
ATOM 1208 C CA . ALA A 1 148 ? -10.020 6.227 24.207 1.00 88.19 148 ALA A CA 1
ATOM 1209 C C . ALA A 1 148 ? -10.284 5.605 25.588 1.00 88.19 148 ALA A C 1
ATOM 1211 O O . ALA A 1 148 ? -9.361 5.472 26.396 1.00 88.19 148 ALA A O 1
ATOM 1212 N N . ARG A 1 149 ? -11.530 5.220 25.874 1.00 92.06 149 ARG A N 1
ATOM 1213 C CA . ARG A 1 149 ? -11.924 4.523 27.107 1.00 92.06 149 ARG A CA 1
ATOM 1214 C C . ARG A 1 149 ? -12.570 3.190 26.770 1.00 92.06 149 ARG A C 1
ATOM 1216 O O . ARG A 1 149 ? -13.472 3.118 25.945 1.00 92.06 149 ARG A O 1
ATOM 1223 N N . ALA A 1 150 ? -12.130 2.129 27.432 1.00 92.50 150 ALA A N 1
ATOM 1224 C CA . ALA A 1 150 ? -12.796 0.839 27.334 1.00 92.50 150 ALA A CA 1
ATOM 1225 C C . ALA A 1 150 ? -14.180 0.928 28.001 1.00 92.50 150 ALA A C 1
ATOM 1227 O O . ALA A 1 150 ? -14.281 1.286 29.176 1.00 92.50 150 ALA A O 1
ATOM 1228 N N . LYS A 1 151 ? -15.243 0.629 27.249 1.00 93.75 151 LYS A N 1
ATOM 1229 C CA . LYS A 1 151 ? -16.626 0.567 27.753 1.00 93.75 151 LYS A CA 1
ATOM 1230 C C . LYS A 1 151 ? -16.978 -0.838 28.254 1.00 93.75 151 LYS A C 1
ATOM 1232 O O . LYS A 1 151 ? -17.835 -0.992 29.121 1.00 93.75 151 LYS A O 1
ATOM 1237 N N . THR A 1 152 ? -16.301 -1.848 27.720 1.00 92.94 152 THR A N 1
ATOM 1238 C CA . THR A 1 152 ? -16.354 -3.248 28.157 1.00 92.94 152 THR A CA 1
ATOM 1239 C C . THR A 1 152 ? -14.935 -3.767 28.374 1.00 92.94 152 THR A C 1
ATOM 1241 O O . THR A 1 152 ? -13.967 -3.078 28.046 1.00 92.94 152 THR A O 1
ATOM 1244 N N . ASP A 1 153 ? -14.794 -5.001 28.857 1.00 92.94 153 ASP A N 1
ATOM 1245 C CA . ASP A 1 153 ? -13.518 -5.709 28.745 1.00 92.94 153 ASP A CA 1
ATOM 1246 C C . ASP A 1 153 ? -13.122 -5.770 27.264 1.00 92.94 153 ASP A C 1
ATOM 1248 O O . ASP A 1 153 ? -13.951 -6.085 26.405 1.00 92.94 153 ASP A O 1
ATOM 1252 N N . CYS A 1 154 ? -11.885 -5.372 26.962 1.00 89.50 154 CYS A N 1
ATOM 1253 C CA . CYS A 1 154 ? -11.399 -5.238 25.593 1.00 89.50 154 CYS A CA 1
ATOM 1254 C C . CYS A 1 154 ? -10.187 -6.135 25.357 1.00 89.50 154 CYS A C 1
ATOM 1256 O O . CYS A 1 154 ? -9.239 -6.135 26.144 1.00 89.50 154 CYS A O 1
ATOM 1258 N N . LEU A 1 155 ? -10.184 -6.831 24.221 1.00 89.31 155 LEU A N 1
ATOM 1259 C CA . LEU A 1 155 ? -8.993 -7.456 23.660 1.00 89.31 155 LEU A CA 1
ATOM 1260 C C . LEU A 1 155 ? -8.490 -6.575 22.522 1.00 89.31 155 LEU A C 1
ATOM 1262 O O . LEU A 1 155 ? -9.208 -6.339 21.550 1.00 89.31 155 LEU A O 1
ATOM 1266 N N . LEU A 1 156 ? -7.252 -6.106 22.632 1.00 89.94 156 LEU A N 1
ATOM 1267 C CA . LEU A 1 156 ? -6.638 -5.218 21.654 1.00 89.94 156 LEU A CA 1
ATOM 1268 C C . LEU A 1 156 ? -5.253 -5.719 21.258 1.00 89.94 156 LEU A C 1
ATOM 1270 O O . LEU A 1 156 ? -4.501 -6.215 22.098 1.00 89.94 156 LEU A O 1
ATOM 1274 N N . TYR A 1 157 ? -4.927 -5.576 19.976 1.00 86.38 157 TYR A N 1
ATOM 1275 C CA . TYR A 1 157 ? -3.545 -5.645 19.522 1.00 86.38 157 TYR A CA 1
ATOM 1276 C C . TYR A 1 157 ? -2.961 -4.248 19.480 1.00 86.38 157 TYR A C 1
ATOM 1278 O O . TYR A 1 157 ? -3.605 -3.299 19.032 1.00 86.38 157 TYR A O 1
ATOM 1286 N N . GLU A 1 158 ? -1.725 -4.152 19.941 1.00 87.62 158 GLU A N 1
ATOM 1287 C CA . GLU A 1 158 ? -0.962 -2.923 19.968 1.00 87.62 158 GLU A CA 1
ATOM 1288 C C . GLU A 1 158 ? 0.324 -3.140 19.173 1.00 87.62 158 GLU A C 1
ATOM 1290 O O . GLU A 1 158 ? 1.048 -4.109 19.413 1.00 87.62 158 GLU A O 1
ATOM 1295 N N . TRP A 1 159 ? 0.615 -2.235 18.243 1.00 86.69 159 TRP A N 1
ATOM 1296 C CA . TRP A 1 159 ? 1.902 -2.191 17.559 1.00 86.69 159 TRP A CA 1
ATOM 1297 C C . TRP A 1 159 ? 2.554 -0.834 17.753 1.00 86.69 159 TRP A C 1
ATOM 1299 O O . TRP A 1 159 ? 1.924 0.201 17.538 1.00 86.69 159 TRP A O 1
ATOM 1309 N N . SER A 1 160 ? 3.832 -0.844 18.119 1.00 83.94 160 SER A N 1
ATOM 1310 C CA . SER A 1 160 ? 4.647 0.367 18.147 1.00 83.94 160 SER A CA 1
ATOM 1311 C C . SER A 1 160 ? 4.940 0.874 16.727 1.00 83.94 160 SER A C 1
ATOM 1313 O O . SER A 1 160 ? 4.912 0.094 15.770 1.00 83.94 160 SER A O 1
ATOM 1315 N N . VAL A 1 161 ? 5.255 2.169 16.581 1.00 79.19 161 VAL A N 1
ATOM 1316 C CA . VAL A 1 161 ? 5.784 2.737 15.323 1.00 79.19 161 VAL A CA 1
ATOM 1317 C C . VAL A 1 161 ? 6.959 1.904 14.823 1.00 79.19 161 VAL A C 1
ATOM 1319 O O . VAL A 1 161 ? 6.995 1.548 13.649 1.00 79.19 161 VAL A O 1
ATOM 1322 N N . GLU A 1 162 ? 7.889 1.552 15.713 1.00 80.75 162 GLU A N 1
ATOM 1323 C CA . GLU A 1 162 ? 9.095 0.812 15.350 1.00 80.75 162 GLU A CA 1
ATOM 1324 C C . GLU A 1 162 ? 8.770 -0.587 14.807 1.00 80.75 162 GLU A C 1
ATOM 1326 O O . GLU A 1 162 ? 9.430 -1.069 13.885 1.00 80.75 162 GLU A O 1
ATOM 1331 N N . ASP A 1 163 ? 7.749 -1.256 15.348 1.00 84.75 163 ASP A N 1
ATOM 1332 C CA . ASP A 1 163 ? 7.312 -2.558 14.840 1.00 84.75 163 ASP A CA 1
ATOM 1333 C C . ASP A 1 163 ? 6.594 -2.424 13.499 1.00 84.75 163 ASP A C 1
ATOM 1335 O O . ASP A 1 163 ? 6.806 -3.246 12.609 1.00 84.75 163 ASP A O 1
ATOM 1339 N N . LEU A 1 164 ? 5.798 -1.372 13.314 1.00 83.00 164 LEU A N 1
ATOM 1340 C CA . LEU A 1 164 ? 5.103 -1.122 12.051 1.00 83.00 164 LEU A CA 1
ATOM 1341 C C . LEU A 1 164 ? 6.063 -0.724 10.935 1.00 83.00 164 LEU A C 1
ATOM 1343 O O . LEU A 1 164 ? 5.874 -1.174 9.809 1.00 83.00 164 LEU A O 1
ATOM 1347 N N . GLU A 1 165 ? 7.118 0.028 11.245 1.00 80.62 165 GLU A N 1
ATOM 1348 C CA . GLU A 1 165 ? 8.202 0.345 10.314 1.00 80.62 165 GLU A CA 1
ATOM 1349 C C . GLU A 1 165 ? 8.994 -0.914 9.926 1.00 80.62 165 GLU A C 1
ATOM 1351 O O . GLU A 1 165 ? 9.270 -1.162 8.749 1.00 80.62 165 GLU A O 1
ATOM 1356 N N . LYS A 1 166 ? 9.310 -1.785 10.893 1.00 82.50 166 LYS A N 1
ATOM 1357 C CA . LYS A 1 166 ? 9.905 -3.094 10.576 1.00 82.50 166 LYS A CA 1
ATOM 1358 C C . LYS A 1 166 ? 8.984 -3.889 9.654 1.00 82.50 166 LYS A C 1
ATOM 1360 O O . LYS A 1 166 ? 9.445 -4.394 8.636 1.00 82.50 166 LYS A O 1
ATOM 1365 N N . ILE A 1 167 ? 7.691 -3.965 9.980 1.00 78.38 167 ILE A N 1
ATOM 1366 C CA . ILE A 1 167 ? 6.670 -4.683 9.207 1.00 78.38 167 ILE A CA 1
ATOM 1367 C C . ILE A 1 167 ? 6.523 -4.098 7.794 1.00 78.38 167 ILE A C 1
ATOM 1369 O O . ILE A 1 167 ? 6.426 -4.867 6.835 1.00 78.38 167 ILE A O 1
ATOM 1373 N N . SER A 1 168 ? 6.541 -2.770 7.630 1.00 78.00 168 SER A N 1
ATOM 1374 C CA . SER A 1 168 ? 6.449 -2.124 6.314 1.00 78.00 168 SER A CA 1
ATOM 1375 C C . SER A 1 168 ? 7.652 -2.445 5.433 1.00 78.00 168 SER A C 1
ATOM 1377 O O . SER A 1 168 ? 7.492 -2.622 4.225 1.00 78.00 168 SER A O 1
ATOM 1379 N N . ASN A 1 169 ? 8.831 -2.593 6.038 1.00 76.62 169 ASN A N 1
ATOM 1380 C CA . ASN A 1 169 ? 10.076 -2.893 5.336 1.00 76.62 169 ASN A CA 1
ATOM 1381 C C . ASN A 1 169 ? 10.248 -4.382 4.986 1.00 76.62 169 ASN A C 1
ATOM 1383 O O . ASN A 1 169 ? 11.105 -4.717 4.171 1.00 76.62 169 ASN A O 1
ATOM 1387 N N . LEU A 1 170 ? 9.424 -5.287 5.535 1.00 74.06 170 LEU A N 1
ATOM 1388 C CA . LEU A 1 170 ? 9.490 -6.718 5.203 1.00 74.06 170 LEU A CA 1
ATOM 1389 C C . LEU A 1 170 ? 9.083 -7.012 3.749 1.00 74.06 170 LEU A C 1
ATOM 1391 O O . LEU A 1 170 ? 9.618 -7.929 3.129 1.00 74.06 170 LEU A O 1
ATOM 1395 N N . SER A 1 171 ? 8.098 -6.289 3.204 1.00 72.62 171 SER A N 1
ATOM 1396 C CA . SER A 1 171 ? 7.633 -6.486 1.827 1.00 72.62 171 SER A CA 1
ATOM 1397 C C . SER A 1 171 ? 6.770 -5.317 1.339 1.00 72.62 171 SER A C 1
ATOM 1399 O O . SER A 1 171 ? 5.853 -4.903 2.055 1.00 72.62 171 SER A O 1
ATOM 1401 N N . PRO A 1 172 ? 6.915 -4.874 0.074 1.00 65.62 172 PRO A N 1
ATOM 1402 C CA . PRO A 1 172 ? 6.015 -3.886 -0.528 1.00 65.62 172 PRO A CA 1
ATOM 1403 C C . PRO A 1 172 ? 4.529 -4.286 -0.483 1.00 65.62 172 PRO A C 1
ATOM 1405 O O . PRO A 1 172 ? 3.650 -3.423 -0.422 1.00 65.62 172 PRO A O 1
ATOM 1408 N N . ALA A 1 173 ? 4.235 -5.593 -0.485 1.00 67.62 173 ALA A N 1
ATOM 1409 C CA . ALA A 1 173 ? 2.873 -6.112 -0.383 1.00 67.62 173 ALA A CA 1
ATOM 1410 C C . ALA A 1 173 ? 2.231 -5.810 0.981 1.00 67.62 173 ALA A C 1
ATOM 1412 O O . ALA A 1 173 ? 1.018 -5.633 1.066 1.00 67.62 173 ALA A O 1
ATOM 1413 N N . ILE A 1 174 ? 3.032 -5.715 2.045 1.00 73.88 174 ILE A N 1
ATOM 1414 C CA . ILE A 1 174 ? 2.545 -5.397 3.389 1.00 73.88 174 ILE A CA 1
ATOM 1415 C C . ILE A 1 174 ? 2.132 -3.929 3.464 1.00 73.88 174 ILE A C 1
ATOM 1417 O O . ILE A 1 174 ? 1.024 -3.634 3.903 1.00 73.88 174 ILE A O 1
ATOM 1421 N N . ALA A 1 175 ? 2.964 -3.014 2.965 1.00 73.12 175 ALA A N 1
ATOM 1422 C CA . ALA A 1 175 ? 2.592 -1.604 2.898 1.00 73.12 175 ALA A CA 1
ATOM 1423 C C . ALA A 1 175 ? 1.344 -1.384 2.022 1.00 73.12 175 ALA A C 1
ATOM 1425 O O . ALA A 1 175 ? 0.460 -0.611 2.381 1.00 73.12 175 ALA A O 1
ATOM 1426 N N . ALA A 1 176 ? 1.229 -2.093 0.890 1.00 71.62 176 ALA A N 1
ATOM 1427 C CA . ALA A 1 176 ? 0.022 -2.061 0.061 1.00 71.62 176 ALA A CA 1
ATOM 1428 C C . ALA A 1 176 ? -1.223 -2.566 0.808 1.00 71.62 176 ALA A C 1
ATOM 1430 O O . ALA A 1 176 ? -2.266 -1.919 0.744 1.00 71.62 176 ALA A O 1
ATOM 1431 N N . PHE A 1 177 ? -1.098 -3.670 1.552 1.00 79.44 177 PHE A N 1
ATOM 1432 C CA . PHE A 1 177 ? -2.173 -4.197 2.390 1.00 79.44 177 PHE A CA 1
ATOM 1433 C C . PHE A 1 177 ? -2.655 -3.160 3.406 1.00 79.44 177 PHE A C 1
ATOM 1435 O O . PHE A 1 177 ? -3.853 -2.917 3.487 1.00 79.44 177 PHE A O 1
ATOM 1442 N N . TRP A 1 178 ? -1.744 -2.513 4.134 1.00 80.56 178 TRP A N 1
ATOM 1443 C CA . TRP A 1 178 ? -2.114 -1.514 5.136 1.00 80.56 178 TRP A CA 1
ATOM 1444 C C . TRP A 1 178 ? -2.796 -0.288 4.529 1.00 80.56 178 TRP A C 1
ATOM 1446 O O . TRP A 1 178 ? -3.782 0.190 5.082 1.00 80.56 178 TRP A O 1
ATOM 1456 N N . ARG A 1 179 ? -2.346 0.177 3.355 1.00 76.12 179 ARG A N 1
ATOM 1457 C CA . ARG A 1 179 ? -3.040 1.249 2.623 1.00 76.12 179 ARG A CA 1
ATOM 1458 C C . ARG A 1 179 ? -4.477 0.868 2.286 1.00 76.12 179 ARG A C 1
ATOM 1460 O O . ARG A 1 179 ? -5.396 1.642 2.531 1.00 76.12 179 ARG A O 1
ATOM 1467 N N . SER A 1 180 ? -4.664 -0.333 1.747 1.00 74.38 180 SER A N 1
ATOM 1468 C CA . SER A 1 180 ? -5.986 -0.872 1.435 1.00 74.38 180 SER A CA 1
ATOM 1469 C C . SER A 1 180 ? -6.853 -1.063 2.677 1.00 74.38 180 SER A C 1
ATOM 1471 O O . SER A 1 180 ? -8.028 -0.717 2.650 1.00 74.38 180 SER A O 1
ATOM 1473 N N . PHE A 1 181 ? -6.278 -1.577 3.764 1.00 81.25 181 PHE A N 1
ATOM 1474 C CA . PHE A 1 181 ? -6.963 -1.765 5.039 1.00 81.25 181 PHE A CA 1
ATOM 1475 C C . PHE A 1 181 ? -7.490 -0.434 5.579 1.00 81.25 181 PHE A C 1
ATOM 1477 O O . PHE A 1 181 ? -8.681 -0.307 5.836 1.00 81.25 181 PHE A O 1
ATOM 1484 N N . VAL A 1 182 ? -6.634 0.587 5.643 1.00 79.50 182 VAL A N 1
ATOM 1485 C CA . VAL A 1 182 ? -7.003 1.931 6.106 1.00 79.50 182 VAL A CA 1
ATOM 1486 C C . VAL A 1 182 ? -8.092 2.558 5.227 1.00 79.50 182 VAL A C 1
ATOM 1488 O O . VAL A 1 182 ? -9.047 3.125 5.749 1.00 79.50 182 VAL A O 1
ATOM 1491 N N . LEU A 1 183 ? -7.993 2.438 3.898 1.00 75.00 183 LEU A N 1
ATOM 1492 C CA . LEU A 1 183 ? -9.040 2.924 2.989 1.00 75.00 183 LEU A CA 1
ATOM 1493 C C . LEU A 1 183 ? -10.371 2.189 3.191 1.00 75.00 183 LEU A C 1
ATOM 1495 O O . LEU A 1 183 ? -11.425 2.824 3.150 1.00 75.00 183 LEU A O 1
ATOM 1499 N N . CYS A 1 184 ? -10.331 0.876 3.430 1.00 75.12 184 CYS A N 1
ATOM 1500 C CA . CYS A 1 184 ? -11.517 0.099 3.782 1.00 75.12 184 CYS A CA 1
ATOM 1501 C C . CYS A 1 184 ? -12.133 0.582 5.093 1.00 75.12 184 CYS A C 1
ATOM 1503 O O . CYS A 1 184 ? -13.335 0.804 5.128 1.00 75.12 184 CYS A O 1
ATOM 1505 N N . GLU A 1 185 ? -11.336 0.794 6.139 1.00 79.62 185 GLU A N 1
ATOM 1506 C CA . GLU A 1 185 ? -11.812 1.308 7.428 1.00 79.62 185 GLU A CA 1
ATOM 1507 C C . GLU A 1 185 ? -12.535 2.649 7.274 1.00 79.62 185 GLU A C 1
ATOM 1509 O O . GLU A 1 185 ? -13.664 2.810 7.739 1.00 79.62 185 GLU A O 1
ATOM 1514 N N . VAL A 1 186 ? -11.935 3.592 6.540 1.00 77.69 186 VAL A N 1
ATOM 1515 C CA . VAL A 1 186 ? -12.569 4.882 6.224 1.00 77.69 186 VAL A CA 1
ATOM 1516 C C . VAL A 1 186 ? -13.866 4.675 5.434 1.00 77.69 186 VAL A C 1
ATOM 1518 O O . VAL A 1 186 ? -14.883 5.297 5.737 1.00 77.69 186 VAL A O 1
ATOM 1521 N N . GLY A 1 187 ? -13.857 3.779 4.443 1.00 76.25 187 GLY A N 1
ATOM 1522 C CA . GLY A 1 187 ? -15.034 3.449 3.641 1.00 76.25 187 GLY A CA 1
ATOM 1523 C C . GLY A 1 187 ? -16.168 2.823 4.456 1.00 76.25 187 GLY A C 1
ATOM 1524 O O . GLY A 1 187 ? -17.326 3.187 4.265 1.00 76.25 187 GLY A O 1
ATOM 1525 N N . MET A 1 188 ? -15.850 1.929 5.394 1.00 74.81 188 MET A N 1
ATOM 1526 C CA . MET A 1 188 ? -16.821 1.299 6.290 1.00 74.81 188 MET A CA 1
ATOM 1527 C C . MET A 1 188 ? -17.412 2.314 7.269 1.00 74.81 188 MET A C 1
ATOM 1529 O O . MET A 1 188 ? -18.629 2.341 7.446 1.00 74.81 188 MET A O 1
ATOM 1533 N N . GLN A 1 189 ? -16.589 3.196 7.844 1.00 76.50 189 GLN A N 1
ATOM 1534 C CA . GLN A 1 189 ? -17.070 4.284 8.702 1.00 76.50 189 GLN A CA 1
ATOM 1535 C C . GLN A 1 189 ? -17.985 5.246 7.933 1.00 76.50 189 GLN A C 1
ATOM 1537 O O . GLN A 1 189 ? -19.064 5.594 8.413 1.00 76.50 189 GLN A O 1
ATOM 1542 N N . TYR A 1 190 ? -17.601 5.622 6.711 1.00 77.56 190 TYR A N 1
ATOM 1543 C CA . TYR A 1 190 ? -18.436 6.440 5.835 1.00 77.56 190 TYR A CA 1
ATOM 1544 C C . TYR A 1 190 ? -19.764 5.749 5.499 1.00 77.56 190 TYR A C 1
ATOM 1546 O O . TYR A 1 190 ? -20.825 6.360 5.614 1.00 77.56 190 TYR A O 1
ATOM 1554 N N . ALA A 1 191 ? -19.732 4.465 5.132 1.00 73.44 191 ALA A N 1
ATOM 1555 C CA . ALA A 1 191 ? -20.933 3.698 4.818 1.00 73.44 191 ALA A CA 1
ATOM 1556 C C . ALA A 1 191 ? -21.877 3.592 6.024 1.00 73.44 191 ALA A C 1
ATOM 1558 O O . ALA A 1 191 ? -23.079 3.795 5.865 1.00 73.44 191 ALA A O 1
ATOM 1559 N N . ALA A 1 192 ? -21.346 3.345 7.224 1.00 76.81 192 ALA A N 1
ATOM 1560 C CA . ALA A 1 192 ? -22.132 3.321 8.455 1.00 76.81 192 ALA A CA 1
ATOM 1561 C C . ALA A 1 192 ? -22.799 4.679 8.738 1.00 76.81 192 ALA A C 1
ATOM 1563 O O . ALA A 1 192 ? -23.958 4.722 9.145 1.00 76.81 192 ALA A O 1
ATOM 1564 N N . HIS A 1 193 ? -22.099 5.785 8.466 1.00 77.81 193 HIS A N 1
ATOM 1565 C CA . HIS A 1 193 ? -22.631 7.136 8.641 1.00 77.81 193 HIS A CA 1
ATOM 1566 C C . HIS A 1 193 ? -23.730 7.485 7.620 1.00 77.81 193 HIS A C 1
ATOM 1568 O O . HIS A 1 193 ? -24.768 8.032 7.983 1.00 77.81 193 HIS A O 1
ATOM 1574 N N . VAL A 1 194 ? -23.527 7.163 6.339 1.00 78.62 194 VAL A N 1
ATOM 1575 C CA . VAL A 1 194 ? -24.466 7.507 5.253 1.00 78.62 194 VAL A CA 1
ATOM 1576 C C . VAL A 1 194 ? -25.662 6.551 5.187 1.00 78.62 194 VAL A C 1
ATOM 1578 O O . VAL A 1 194 ? -26.749 6.925 4.735 1.00 78.62 194 VAL A O 1
ATOM 1581 N N . HIS A 1 195 ? -25.486 5.308 5.631 1.00 82.44 195 HIS A N 1
ATOM 1582 C CA . HIS A 1 195 ? -26.479 4.244 5.523 1.00 82.44 195 HIS A CA 1
ATOM 1583 C C . HIS A 1 195 ? -26.707 3.506 6.854 1.00 82.44 195 HIS A C 1
ATOM 1585 O O . HIS A 1 195 ? -26.607 2.275 6.886 1.00 82.44 195 HIS A O 1
ATOM 1591 N N . PRO A 1 196 ? -27.087 4.210 7.938 1.00 86.38 196 PRO A N 1
ATOM 1592 C CA . PRO A 1 196 ? -27.207 3.622 9.275 1.00 86.38 196 PRO A CA 1
ATOM 1593 C C . PRO A 1 196 ? -28.200 2.451 9.338 1.00 86.38 196 PRO A C 1
ATOM 1595 O O . PRO A 1 196 ? -28.023 1.519 10.115 1.00 86.38 196 PRO A O 1
ATOM 1598 N N . GLN A 1 197 ? -29.216 2.440 8.470 1.00 87.50 197 GLN A N 1
ATOM 1599 C CA . GLN A 1 197 ? -30.211 1.369 8.383 1.00 87.50 197 GLN A CA 1
ATOM 1600 C C . GLN A 1 197 ? -29.656 0.017 7.904 1.00 87.50 197 GLN A C 1
ATOM 1602 O O . GLN A 1 197 ? -30.349 -0.990 8.018 1.00 87.50 197 GLN A O 1
ATOM 1607 N N . HIS A 1 198 ? -28.449 -0.020 7.331 1.00 82.12 198 HIS A N 1
ATOM 1608 C CA . HIS A 1 198 ? -27.842 -1.260 6.836 1.00 82.12 198 HIS A CA 1
ATOM 1609 C C . HIS A 1 198 ? -27.006 -1.995 7.890 1.00 82.12 198 HIS A C 1
ATOM 1611 O O . HIS A 1 198 ? -26.554 -3.105 7.595 1.00 82.12 198 HIS A O 1
ATOM 1617 N N . GLY A 1 199 ? -26.828 -1.403 9.078 1.00 86.50 199 GLY A N 1
ATOM 1618 C CA . GLY A 1 199 ? -26.012 -1.952 10.159 1.00 86.50 199 GLY A CA 1
ATOM 1619 C C . GLY A 1 199 ? -24.525 -2.063 9.808 1.00 86.50 199 GLY A C 1
ATOM 1620 O O . GLY A 1 199 ? -24.084 -1.708 8.709 1.00 86.50 199 GLY A O 1
ATOM 1621 N N . CYS A 1 200 ? -23.740 -2.571 10.755 1.00 83.81 200 CYS A N 1
ATOM 1622 C CA . CYS A 1 200 ? -22.348 -2.931 10.509 1.00 83.81 200 CYS A CA 1
ATOM 1623 C C . CYS A 1 200 ? -22.263 -4.218 9.680 1.00 83.81 200 CYS A C 1
ATOM 1625 O O . CYS A 1 200 ? -23.105 -5.114 9.788 1.00 83.81 200 CYS A O 1
ATOM 1627 N N . ARG A 1 201 ? -21.245 -4.298 8.823 1.00 83.50 201 ARG A N 1
ATOM 1628 C CA . ARG A 1 201 ? -21.009 -5.437 7.935 1.00 83.50 201 ARG A CA 1
ATOM 1629 C C . ARG A 1 201 ? -19.595 -5.957 8.126 1.00 83.50 201 ARG A C 1
ATOM 1631 O O . ARG A 1 201 ? -18.674 -5.160 8.282 1.00 83.50 201 ARG A O 1
ATOM 1638 N N . ALA A 1 202 ? -19.473 -7.275 8.082 1.00 79.69 202 ALA A N 1
ATOM 1639 C CA . ALA A 1 202 ? -18.222 -8.008 8.158 1.00 79.69 202 ALA A CA 1
ATOM 1640 C C . ALA A 1 202 ? -17.429 -7.885 6.848 1.00 79.69 202 ALA A C 1
ATOM 1642 O O . ALA A 1 202 ? -17.857 -7.230 5.882 1.00 79.69 202 ALA A O 1
ATOM 1643 N N . ALA A 1 203 ? -16.267 -8.535 6.788 1.00 72.38 203 ALA A N 1
ATOM 1644 C CA . ALA A 1 203 ? -15.343 -8.390 5.682 1.00 72.38 203 ALA A CA 1
ATOM 1645 C C . ALA A 1 203 ? -15.903 -8.800 4.320 1.00 72.38 203 ALA A C 1
ATOM 1647 O O . ALA A 1 203 ? -15.551 -8.205 3.290 1.00 72.38 203 ALA A O 1
ATOM 1648 N N . ASP A 1 204 ? -16.747 -9.823 4.353 1.00 71.25 204 ASP A N 1
ATOM 1649 C CA . ASP A 1 204 ? -17.450 -10.443 3.236 1.00 71.25 204 ASP A CA 1
ATOM 1650 C C . ASP A 1 204 ? -18.693 -9.641 2.793 1.00 71.25 204 ASP A C 1
ATOM 1652 O O . ASP A 1 204 ? -19.395 -10.019 1.853 1.00 71.25 204 ASP A O 1
ATOM 1656 N N . GLY A 1 205 ? -18.983 -8.521 3.466 1.00 76.25 205 GLY A N 1
ATOM 1657 C CA . GLY A 1 205 ? -20.132 -7.663 3.206 1.00 76.25 205 GLY A CA 1
ATOM 1658 C C . GLY A 1 205 ? -21.451 -8.180 3.785 1.00 76.25 205 GLY A C 1
ATOM 1659 O O . GLY A 1 205 ? -22.486 -7.532 3.581 1.00 76.25 205 GLY A O 1
ATOM 1660 N N . LYS A 1 206 ? -21.456 -9.306 4.508 1.00 82.38 206 LYS A N 1
ATOM 1661 C CA . LYS A 1 206 ? -22.632 -9.789 5.238 1.00 82.38 206 LYS A CA 1
ATOM 1662 C C . LYS A 1 206 ? -22.831 -8.962 6.517 1.00 82.38 206 LYS A C 1
ATOM 1664 O O . LYS A 1 206 ? -21.872 -8.397 7.038 1.00 82.38 206 LYS A O 1
ATOM 1669 N N . PRO A 1 207 ? -24.069 -8.842 7.024 1.00 89.38 207 PRO A N 1
ATOM 1670 C CA . PRO A 1 207 ? -24.311 -8.138 8.279 1.00 89.38 207 PRO A CA 1
ATOM 1671 C C . PRO A 1 207 ? -23.580 -8.819 9.443 1.00 89.38 207 PRO A C 1
ATOM 1673 O O . PRO A 1 207 ? -23.472 -10.052 9.492 1.00 89.38 207 PRO A O 1
ATOM 1676 N N . GLU A 1 208 ? -23.085 -8.000 10.366 1.00 91.75 208 GLU A N 1
ATOM 1677 C CA . GLU A 1 208 ? -22.546 -8.461 11.642 1.00 91.75 208 GLU A CA 1
ATOM 1678 C C . GLU A 1 208 ? -23.649 -9.049 12.535 1.00 91.75 208 GLU A C 1
ATOM 1680 O O . GLU A 1 208 ? -24.845 -8.834 12.323 1.00 91.75 208 GLU A O 1
ATOM 1685 N N . SER A 1 209 ? -23.241 -9.838 13.528 1.00 94.38 209 SER A N 1
ATOM 1686 C CA . SER A 1 209 ? -24.171 -10.406 14.513 1.00 94.38 209 SER A CA 1
ATOM 1687 C C . SER A 1 209 ? -24.691 -9.338 15.486 1.00 94.38 209 SER A C 1
ATOM 1689 O O . SER A 1 209 ? -24.031 -8.331 15.717 1.00 94.38 209 SER A O 1
ATOM 1691 N N . SER A 1 210 ? -25.830 -9.570 16.144 1.00 94.56 210 SER A N 1
ATOM 1692 C CA . SER A 1 210 ? -26.304 -8.667 17.211 1.00 94.56 210 SER A CA 1
ATOM 1693 C C . SER A 1 210 ? -25.352 -8.607 18.412 1.00 94.56 210 SER A C 1
ATOM 1695 O O . SER A 1 210 ? -25.359 -7.635 19.160 1.00 94.56 210 SER A O 1
ATOM 1697 N N . GLU A 1 211 ? -24.530 -9.642 18.610 1.00 93.75 211 GLU A N 1
ATOM 1698 C CA . GLU A 1 211 ? -23.498 -9.653 19.649 1.00 93.75 211 GLU A CA 1
ATOM 1699 C C . GLU A 1 211 ? -22.424 -8.597 19.371 1.00 93.75 211 GLU A C 1
ATOM 1701 O O . GLU A 1 211 ? -21.925 -7.975 20.301 1.00 93.75 211 GLU A O 1
ATOM 1706 N N . PHE A 1 212 ? -22.116 -8.327 18.101 1.00 92.25 212 PHE A N 1
ATOM 1707 C CA . PHE A 1 212 ? -21.151 -7.301 17.709 1.00 92.25 212 PHE A CA 1
ATOM 1708 C C . PHE A 1 212 ? -21.543 -5.908 18.223 1.00 92.25 212 PHE A C 1
ATOM 1710 O O . PHE A 1 212 ? -20.706 -5.193 18.771 1.00 92.25 212 PHE A O 1
ATOM 1717 N N . GLU A 1 213 ? -22.826 -5.545 18.132 1.00 90.62 213 GLU A N 1
ATOM 1718 C CA . GLU A 1 213 ? -23.341 -4.233 18.565 1.00 90.62 213 GLU A CA 1
ATOM 1719 C C . GLU A 1 213 ? -23.178 -3.988 20.075 1.00 90.62 213 GLU A C 1
ATOM 1721 O O . GLU A 1 213 ? -23.117 -2.844 20.526 1.00 90.62 213 GLU A O 1
ATOM 1726 N N . ILE A 1 214 ? -23.078 -5.059 20.869 1.00 92.94 214 ILE A N 1
ATOM 1727 C CA . ILE A 1 214 ? -22.866 -4.993 22.322 1.00 92.94 214 ILE A CA 1
ATOM 1728 C C . ILE A 1 214 ? -21.400 -5.214 22.730 1.00 92.94 214 ILE A C 1
ATOM 1730 O O . ILE A 1 214 ? -21.114 -5.311 23.923 1.00 92.94 214 ILE A O 1
ATOM 1734 N N . GLY A 1 215 ? -20.468 -5.264 21.772 1.00 88.44 215 GLY A N 1
ATOM 1735 C CA . GLY A 1 215 ? -19.034 -5.464 22.023 1.00 88.44 215 GLY A CA 1
ATOM 1736 C C . GLY A 1 215 ? -18.512 -6.863 21.746 1.00 88.44 215 GLY A C 1
ATOM 1737 O O . GLY A 1 215 ? -17.363 -7.162 22.064 1.00 88.44 215 GLY A O 1
ATOM 1738 N N . GLY A 1 216 ? -19.333 -7.723 21.156 1.00 89.56 216 GLY A N 1
ATOM 1739 C CA . GLY A 1 216 ? -18.907 -9.017 20.655 1.00 89.56 216 GLY A CA 1
ATOM 1740 C C . GLY A 1 216 ? -17.843 -8.884 19.567 1.00 89.56 216 GLY A C 1
ATOM 1741 O O . GLY A 1 216 ? -17.668 -7.850 18.918 1.00 89.56 216 GLY A O 1
ATOM 1742 N N . ARG A 1 217 ? -17.107 -9.972 19.374 1.00 90.00 217 ARG A N 1
ATOM 1743 C CA . ARG A 1 217 ? -16.087 -10.090 18.335 1.00 90.00 217 ARG A CA 1
ATOM 1744 C C . ARG A 1 217 ? -16.738 -10.017 16.941 1.00 90.00 217 ARG A C 1
ATOM 1746 O O . ARG A 1 217 ? -17.835 -10.535 16.755 1.00 90.00 217 ARG A O 1
ATOM 1753 N N . SER A 1 218 ? -16.072 -9.396 15.965 1.00 88.69 218 SER A N 1
ATOM 1754 C CA . SER A 1 218 ? -16.491 -9.440 14.553 1.00 88.69 218 SER A CA 1
ATOM 1755 C C . SER A 1 218 ? -16.427 -10.870 14.019 1.00 88.69 218 SER A C 1
ATOM 1757 O O . SER A 1 218 ? -15.537 -11.642 14.399 1.00 88.69 218 SER A O 1
ATOM 1759 N N . ARG A 1 219 ? -17.349 -11.206 13.110 1.00 87.19 219 ARG A N 1
ATOM 1760 C CA . ARG A 1 219 ? -17.372 -12.491 12.390 1.00 87.19 219 ARG A CA 1
ATOM 1761 C C . ARG A 1 219 ? -16.038 -12.830 11.732 1.00 87.19 219 ARG A C 1
ATOM 1763 O O . ARG A 1 219 ? -15.627 -13.988 11.768 1.00 87.19 219 ARG A O 1
ATOM 1770 N N . ASP A 1 220 ? -15.307 -11.817 11.276 1.00 80.38 220 ASP A N 1
ATOM 1771 C CA . ASP A 1 220 ? -14.007 -11.951 10.609 1.00 80.38 220 ASP A CA 1
ATOM 1772 C C . ASP A 1 220 ? -12.934 -12.656 11.458 1.00 80.38 220 ASP A C 1
ATOM 1774 O O . ASP A 1 220 ? -11.946 -13.161 10.926 1.00 80.38 220 ASP A O 1
ATOM 1778 N N . PHE A 1 221 ? -13.095 -12.688 12.785 1.00 81.69 221 PHE A N 1
ATOM 1779 C CA . PHE A 1 221 ? -12.108 -13.273 13.696 1.00 81.69 221 PHE A CA 1
ATOM 1780 C C . PHE A 1 221 ? -12.446 -14.683 14.187 1.00 81.69 221 PHE A C 1
ATOM 1782 O O . PHE A 1 221 ? -11.601 -15.300 14.844 1.00 81.69 221 PHE A O 1
ATOM 1789 N N . TYR A 1 222 ? -13.663 -15.181 13.964 1.00 82.94 222 TYR A N 1
ATOM 1790 C CA . TYR A 1 222 ? -14.080 -16.488 14.488 1.00 82.94 222 TYR A CA 1
ATOM 1791 C C . TYR A 1 222 ? -14.815 -17.365 13.481 1.00 82.94 222 TYR A C 1
ATOM 1793 O O . TYR A 1 222 ? -14.833 -18.584 13.663 1.00 82.94 222 TYR A O 1
ATOM 1801 N N . GLU A 1 223 ? -15.428 -16.787 12.449 1.00 82.81 223 GLU A N 1
ATOM 1802 C CA . GLU A 1 223 ? -16.029 -17.577 11.388 1.00 82.81 223 GLU A CA 1
ATOM 1803 C C . GLU A 1 223 ? -14.913 -18.301 10.634 1.00 82.81 223 GLU A C 1
ATOM 1805 O O . GLU A 1 223 ? -13.840 -17.753 10.365 1.00 82.81 223 GLU A O 1
ATOM 1810 N N . GLN A 1 224 ? -15.125 -19.589 10.374 1.00 82.69 224 GLN A N 1
ATOM 1811 C CA . GLN A 1 224 ? -14.179 -20.335 9.561 1.00 82.69 224 GLN A CA 1
ATOM 1812 C C . GLN A 1 224 ? -14.225 -19.773 8.146 1.00 82.69 224 GLN A C 1
ATOM 1814 O O . GLN A 1 224 ? -15.310 -19.506 7.632 1.00 82.69 224 GLN A O 1
ATOM 1819 N N . LEU A 1 225 ? -13.050 -19.637 7.533 1.00 72.19 225 LEU A N 1
ATOM 1820 C CA . LEU A 1 225 ? -12.941 -19.259 6.129 1.00 72.19 225 LEU A CA 1
ATOM 1821 C C . LEU A 1 225 ? -13.843 -20.168 5.290 1.00 72.19 225 LEU A C 1
ATOM 1823 O O . LEU A 1 225 ? -13.803 -21.396 5.438 1.00 72.19 225 LEU A O 1
ATOM 1827 N N . HIS A 1 226 ? -14.653 -19.568 4.426 1.00 71.31 226 HIS A N 1
ATOM 1828 C CA . HIS A 1 226 ? -15.494 -20.319 3.510 1.00 71.31 226 HIS A CA 1
ATOM 1829 C C . HIS A 1 226 ? -14.638 -21.102 2.500 1.00 71.31 226 HIS A C 1
ATOM 1831 O O . HIS A 1 226 ? -13.476 -20.781 2.254 1.00 71.31 226 HIS A O 1
ATOM 1837 N N . GLU A 1 227 ? -15.199 -22.150 1.890 1.00 74.06 227 GLU A N 1
ATOM 1838 C CA . GLU A 1 227 ? -14.470 -22.983 0.916 1.00 74.06 227 GLU A CA 1
ATOM 1839 C C . GLU A 1 227 ? -13.951 -22.192 -0.298 1.00 74.06 227 GLU A C 1
ATOM 1841 O O . GLU A 1 227 ? -12.992 -22.617 -0.934 1.00 74.06 227 GLU A O 1
ATOM 1846 N N . ASP A 1 228 ? -14.567 -21.053 -0.622 1.00 69.50 228 ASP A N 1
ATOM 1847 C CA . ASP A 1 228 ? -14.133 -20.118 -1.662 1.00 69.50 228 ASP A CA 1
ATOM 1848 C C . ASP A 1 228 ? -13.044 -19.133 -1.199 1.00 69.50 228 ASP A C 1
ATOM 1850 O O . ASP A 1 228 ? -12.356 -18.545 -2.036 1.00 69.50 228 ASP A O 1
ATOM 1854 N N . GLU A 1 229 ? -12.853 -18.981 0.113 1.00 57.41 229 GLU A N 1
ATOM 1855 C CA . GLU A 1 229 ? -11.783 -18.186 0.729 1.00 57.41 229 GLU A CA 1
ATOM 1856 C C . GLU A 1 229 ? -10.544 -19.028 1.063 1.00 57.41 229 GLU A C 1
ATOM 1858 O O . GLU A 1 229 ? -9.429 -18.505 1.136 1.00 57.41 229 GLU A O 1
ATOM 1863 N N . VAL A 1 230 ? -10.727 -20.333 1.277 1.00 63.94 230 VAL A N 1
ATOM 1864 C CA . VAL A 1 230 ? -9.637 -21.297 1.443 1.00 63.94 230 VAL A CA 1
ATOM 1865 C C . VAL A 1 230 ? -9.078 -21.645 0.069 1.00 63.94 230 VAL A C 1
ATOM 1867 O O . VAL A 1 230 ? -9.823 -21.979 -0.851 1.00 63.94 230 VAL A O 1
ATOM 1870 N N . ASP A 1 231 ? -7.751 -21.608 -0.082 1.00 51.62 231 ASP A N 1
ATOM 1871 C CA . ASP A 1 231 ? -7.134 -22.015 -1.342 1.00 51.62 231 ASP A CA 1
ATOM 1872 C C . ASP A 1 231 ? -7.576 -23.444 -1.697 1.00 51.62 231 ASP A C 1
ATOM 1874 O O . ASP A 1 231 ? -7.393 -24.364 -0.884 1.00 51.62 231 ASP A O 1
ATOM 1878 N N . PRO A 1 232 ? -8.119 -23.681 -2.905 1.00 61.97 232 PRO A N 1
ATOM 1879 C CA . PRO A 1 232 ? -8.385 -25.040 -3.334 1.00 61.97 232 PRO A CA 1
ATOM 1880 C C . PRO A 1 232 ? -7.062 -25.823 -3.315 1.00 61.97 232 PRO A C 1
ATOM 1882 O O . PRO A 1 232 ? -6.011 -25.262 -3.644 1.00 61.97 232 PRO A O 1
ATOM 1885 N N . PRO A 1 233 ? -7.071 -27.118 -2.944 1.00 67.88 233 PRO A N 1
ATOM 1886 C CA . PRO A 1 233 ? -5.855 -27.919 -2.929 1.00 67.88 233 PRO A CA 1
ATOM 1887 C C . PRO A 1 233 ? -5.203 -27.875 -4.314 1.00 67.88 233 PRO A C 1
ATOM 1889 O O . PRO A 1 233 ? -5.789 -28.358 -5.286 1.00 67.88 233 PRO A O 1
ATOM 1892 N N . MET A 1 234 ? -4.008 -27.274 -4.390 1.00 58.25 234 MET A N 1
ATOM 1893 C CA . MET A 1 234 ? -3.317 -27.022 -5.655 1.00 58.25 234 MET A CA 1
ATOM 1894 C C . MET A 1 234 ? -3.115 -28.327 -6.421 1.00 58.25 234 MET A C 1
ATOM 1896 O O . MET A 1 234 ? -2.349 -29.207 -6.019 1.00 58.25 234 MET A O 1
ATOM 1900 N N . ARG A 1 235 ? -3.788 -28.447 -7.562 1.00 78.44 235 ARG A N 1
ATOM 1901 C CA . ARG A 1 235 ? -3.538 -29.497 -8.545 1.00 78.44 235 ARG A CA 1
ATOM 1902 C C . ARG A 1 235 ? -2.283 -29.128 -9.346 1.00 78.44 235 ARG A C 1
ATOM 1904 O O . ARG A 1 235 ? -1.975 -27.950 -9.504 1.00 78.44 235 ARG A O 1
ATOM 1911 N N . PRO A 1 236 ? -1.573 -30.094 -9.950 1.00 78.81 236 PRO A N 1
ATOM 1912 C CA . PRO A 1 236 ? -0.382 -29.805 -10.757 1.00 78.81 236 PRO A CA 1
ATOM 1913 C C . PRO A 1 236 ? -0.641 -28.814 -11.907 1.00 78.81 236 PRO A C 1
ATOM 1915 O O . PRO A 1 236 ? 0.224 -28.015 -12.255 1.00 78.81 236 PRO A O 1
ATOM 1918 N N . LEU A 1 237 ? -1.853 -28.840 -12.472 1.00 79.38 237 LEU A N 1
ATOM 1919 C CA . LEU A 1 237 ? -2.306 -27.898 -13.500 1.00 79.38 237 LEU A CA 1
ATOM 1920 C C . LEU A 1 237 ? -2.605 -26.497 -12.947 1.00 79.38 237 LEU A C 1
ATOM 1922 O O . LEU A 1 237 ? -2.589 -25.532 -13.709 1.00 79.38 237 LEU A O 1
ATOM 1926 N N . ASP A 1 238 ? -2.820 -26.355 -11.641 1.00 64.31 238 ASP A N 1
ATOM 1927 C CA . ASP A 1 238 ? -3.094 -25.065 -11.011 1.00 64.31 238 ASP A CA 1
ATOM 1928 C C . ASP A 1 238 ? -1.830 -24.209 -10.916 1.00 64.31 238 ASP A C 1
ATOM 1930 O O . ASP A 1 238 ? -1.939 -22.992 -10.917 1.00 64.31 238 ASP A O 1
ATOM 1934 N N . HIS A 1 239 ? -0.626 -24.795 -10.953 1.00 65.06 239 HIS A N 1
ATOM 1935 C CA . HIS A 1 239 ? 0.610 -24.021 -11.132 1.00 65.06 239 HIS A CA 1
ATOM 1936 C C . HIS A 1 239 ? 0.662 -23.339 -12.499 1.00 65.06 239 HIS A C 1
ATOM 1938 O O . HIS A 1 239 ? 1.083 -22.188 -12.602 1.00 65.06 239 HIS A O 1
ATOM 1944 N N . LEU A 1 240 ? 0.192 -24.029 -13.544 1.00 73.31 240 LEU A N 1
ATOM 1945 C CA . LEU A 1 240 ? 0.080 -23.452 -14.878 1.00 73.31 240 LEU A CA 1
ATOM 1946 C C . LEU A 1 240 ? -1.000 -22.365 -14.900 1.00 73.31 240 LEU A C 1
ATOM 1948 O O . LEU A 1 240 ? -0.759 -21.288 -15.430 1.00 73.31 240 LEU A O 1
ATOM 1952 N N . TRP A 1 241 ? -2.159 -22.596 -14.278 1.00 64.81 241 TRP A N 1
ATOM 1953 C CA . TRP A 1 241 ? -3.215 -21.582 -14.187 1.00 64.81 241 TRP A CA 1
ATOM 1954 C C . TRP A 1 241 ? -2.843 -20.388 -13.304 1.00 64.81 241 TRP A C 1
ATOM 1956 O O . TRP A 1 241 ? -3.161 -19.261 -13.663 1.00 64.81 241 TRP A O 1
ATOM 1966 N N . ALA A 1 242 ? -2.138 -20.592 -12.192 1.00 58.88 242 ALA A N 1
ATOM 1967 C CA . ALA A 1 242 ? -1.612 -19.523 -11.346 1.00 58.88 242 ALA A CA 1
ATOM 1968 C C . ALA A 1 242 ? -0.569 -18.689 -12.097 1.00 58.88 242 ALA A C 1
ATOM 1970 O O . ALA A 1 242 ? -0.583 -17.462 -12.011 1.00 58.88 242 ALA A O 1
ATOM 1971 N N . PHE A 1 243 ? 0.280 -19.344 -12.894 1.00 62.88 243 PHE A N 1
ATOM 1972 C CA . PHE A 1 243 ? 1.208 -18.675 -13.798 1.00 62.88 243 PHE A CA 1
ATOM 1973 C C . PHE A 1 243 ? 0.474 -17.886 -14.893 1.00 62.88 243 PHE A C 1
ATOM 1975 O O . PHE A 1 243 ? 0.804 -16.732 -15.138 1.00 62.88 243 PHE A O 1
ATOM 1982 N N . LEU A 1 244 ? -0.563 -18.455 -15.514 1.00 60.94 244 LEU A N 1
ATOM 1983 C CA . LEU A 1 244 ? -1.361 -17.764 -16.533 1.00 60.94 244 LEU A CA 1
ATOM 1984 C C . LEU A 1 244 ? -2.170 -16.593 -15.951 1.00 60.94 244 LEU A C 1
ATOM 1986 O O . LEU A 1 244 ? -2.313 -15.565 -16.606 1.00 60.94 244 LEU A O 1
ATOM 1990 N N . ARG A 1 245 ? -2.631 -16.693 -14.700 1.00 54.81 245 ARG A N 1
ATOM 1991 C CA . ARG A 1 245 ? -3.318 -15.609 -13.978 1.00 54.81 245 ARG A CA 1
ATOM 1992 C C . ARG A 1 245 ? -2.405 -14.451 -13.579 1.00 54.81 245 ARG A C 1
ATOM 1994 O O . ARG A 1 245 ? -2.919 -13.403 -13.210 1.00 54.81 245 ARG A O 1
ATOM 2001 N N . LEU A 1 246 ? -1.076 -14.582 -13.687 1.00 46.88 246 LEU A N 1
ATOM 2002 C CA . LEU A 1 246 ? -0.171 -13.421 -13.612 1.00 46.88 246 LEU A CA 1
ATOM 2003 C C . LEU A 1 246 ? -0.441 -12.412 -14.743 1.00 46.88 246 LEU A C 1
ATOM 2005 O O . LEU A 1 246 ? -0.024 -11.262 -14.641 1.00 46.88 246 LEU A O 1
ATOM 2009 N N . PHE A 1 247 ? -1.134 -12.842 -15.803 1.00 52.62 247 PHE A N 1
ATOM 2010 C CA . PHE A 1 247 ? -1.482 -12.032 -16.967 1.00 52.62 247 PHE A CA 1
ATOM 2011 C C . PHE A 1 247 ? -2.967 -11.636 -17.021 1.00 52.62 247 PHE A C 1
ATOM 2013 O O . PHE A 1 247 ? -3.386 -11.051 -18.018 1.00 52.62 247 PHE A O 1
ATOM 2020 N N . ASP A 1 248 ? -3.769 -11.951 -15.997 1.00 43.94 248 ASP A N 1
ATOM 2021 C CA . ASP A 1 248 ? -5.194 -11.603 -15.981 1.00 43.94 248 ASP A CA 1
ATOM 2022 C C . ASP A 1 248 ? -5.370 -10.109 -15.635 1.00 43.94 248 ASP A C 1
ATOM 2024 O O . ASP A 1 248 ? -4.912 -9.673 -14.573 1.00 43.94 248 ASP A O 1
ATOM 2028 N N . PRO A 1 249 ? -5.977 -9.284 -16.512 1.00 43.25 249 PRO A N 1
ATOM 2029 C CA . PRO A 1 249 ? -6.086 -7.842 -16.289 1.00 43.25 249 PRO A CA 1
ATOM 2030 C C . PRO A 1 249 ? -7.044 -7.446 -15.156 1.00 43.25 249 PRO A C 1
ATOM 2032 O O . PRO A 1 249 ? -7.019 -6.285 -14.743 1.00 43.25 249 PRO A O 1
ATOM 2035 N N . PHE A 1 250 ? -7.878 -8.363 -14.647 1.00 39.56 250 PHE A N 1
ATOM 2036 C CA . PHE A 1 250 ? -8.874 -8.055 -13.618 1.00 39.56 250 PHE A CA 1
ATOM 2037 C C . PHE A 1 250 ? -8.851 -9.076 -12.466 1.00 39.56 250 PHE A C 1
ATOM 2039 O O . PHE A 1 250 ? -9.026 -10.270 -12.708 1.00 39.56 250 PHE A O 1
ATOM 2046 N N . PRO A 1 251 ? -8.679 -8.646 -11.200 1.00 43.88 251 PRO A N 1
ATOM 2047 C CA . PRO A 1 251 ? -8.819 -9.545 -10.058 1.00 43.88 251 PRO A CA 1
ATOM 2048 C C . PRO A 1 251 ? -10.294 -9.961 -9.868 1.00 43.88 251 PRO A C 1
ATOM 2050 O O . PRO A 1 251 ? -11.189 -9.163 -10.168 1.00 43.88 251 PRO A O 1
ATOM 2053 N N . PRO A 1 252 ? -10.589 -11.175 -9.357 1.00 38.56 252 PRO A N 1
ATOM 2054 C CA . PRO A 1 252 ? -11.970 -11.616 -9.189 1.00 38.56 252 PRO A CA 1
ATOM 2055 C C . PRO A 1 252 ? -12.687 -10.847 -8.059 1.00 38.56 252 PRO A C 1
ATOM 2057 O O . PRO A 1 252 ? -12.048 -10.433 -7.085 1.00 38.56 252 PRO A O 1
ATOM 2060 N N . PRO A 1 253 ? -14.016 -10.652 -8.162 1.00 32.09 253 PRO A N 1
ATOM 2061 C CA . PRO A 1 253 ? -14.809 -9.946 -7.155 1.00 32.09 253 PRO A CA 1
ATOM 2062 C C . PRO A 1 253 ? -14.846 -10.712 -5.822 1.00 32.09 253 PRO A C 1
ATOM 2064 O O . PRO A 1 253 ? -14.974 -11.931 -5.815 1.00 32.09 253 PRO A O 1
ATOM 2067 N N . GLY A 1 254 ? -14.737 -9.991 -4.699 1.00 39.78 254 GLY A N 1
ATOM 2068 C CA . GLY A 1 254 ? -14.710 -10.559 -3.338 1.00 39.78 254 GLY A CA 1
ATOM 2069 C C . GLY A 1 254 ? -13.309 -10.780 -2.755 1.00 39.78 254 GLY A C 1
ATOM 2070 O O . GLY A 1 254 ? -13.163 -10.984 -1.556 1.00 39.78 254 GLY A O 1
ATOM 2071 N N . LEU A 1 255 ? -12.252 -10.653 -3.560 1.00 40.12 255 LEU A N 1
ATOM 2072 C CA . LEU A 1 255 ? -10.881 -10.892 -3.111 1.00 40.12 255 LEU A CA 1
ATOM 2073 C C . LEU A 1 255 ? -10.200 -9.578 -2.728 1.00 40.12 255 LEU A C 1
ATOM 2075 O O . LEU A 1 255 ? -9.719 -8.818 -3.571 1.00 40.12 255 LEU A O 1
ATOM 2079 N N . ARG A 1 256 ? -10.168 -9.312 -1.420 1.00 45.31 256 ARG A N 1
ATOM 2080 C CA . ARG A 1 256 ? -9.466 -8.178 -0.809 1.00 45.31 256 ARG A CA 1
ATOM 2081 C C . ARG A 1 256 ? -7.997 -8.171 -1.242 1.00 45.31 256 ARG A C 1
ATOM 2083 O O . ARG A 1 256 ? -7.199 -8.980 -0.786 1.00 45.31 256 ARG A O 1
ATOM 2090 N N . HIS A 1 257 ? -7.660 -7.235 -2.126 1.00 47.44 257 HIS A N 1
ATOM 2091 C CA . HIS A 1 257 ? -6.314 -6.712 -2.379 1.00 47.44 257 HIS A CA 1
ATOM 2092 C C . HIS A 1 257 ? -5.163 -7.723 -2.312 1.00 47.44 257 HIS A C 1
ATOM 2094 O O . HIS A 1 257 ? -4.220 -7.577 -1.535 1.00 47.44 257 HIS A O 1
ATOM 2100 N N . SER A 1 258 ? -5.188 -8.695 -3.216 1.00 36.50 258 SER A N 1
ATOM 2101 C CA . SER A 1 258 ? -3.961 -9.341 -3.653 1.00 36.50 258 SER A CA 1
ATOM 2102 C C . SER A 1 258 ? -3.927 -9.360 -5.170 1.00 36.50 258 SER A C 1
ATOM 2104 O O . SER A 1 258 ? -4.897 -9.752 -5.816 1.00 36.50 258 SER A O 1
ATOM 2106 N N . SER A 1 259 ? -2.785 -8.980 -5.739 1.00 35.56 259 SER A N 1
ATOM 2107 C CA . SER A 1 259 ? -2.482 -9.294 -7.130 1.00 35.56 259 SER A CA 1
ATOM 2108 C C . SER A 1 259 ? -2.437 -10.806 -7.384 1.00 35.56 259 SER A C 1
ATOM 2110 O O . SER A 1 259 ? -2.471 -11.167 -8.548 1.00 35.56 259 SER A O 1
ATOM 2112 N N . GLN A 1 260 ? -2.439 -11.671 -6.351 1.00 39.78 260 GLN A N 1
ATOM 2113 C CA . GLN A 1 260 ? -2.840 -13.091 -6.400 1.00 39.78 260 GLN A CA 1
ATOM 2114 C C . GLN A 1 260 ? -3.261 -13.626 -5.006 1.00 39.78 260 GLN A C 1
ATOM 2116 O O . GLN A 1 260 ? -2.400 -13.945 -4.181 1.00 39.78 260 GLN A O 1
ATOM 2121 N N . PRO A 1 261 ? -4.562 -13.745 -4.691 1.00 38.16 261 PRO A N 1
ATOM 2122 C CA . PRO A 1 261 ? -5.034 -14.261 -3.400 1.00 38.16 261 PRO A CA 1
ATOM 2123 C C . PRO A 1 261 ? -5.058 -15.799 -3.307 1.00 38.16 261 PRO A C 1
ATOM 2125 O O . PRO A 1 261 ? -5.304 -16.327 -2.239 1.00 38.16 261 PRO A O 1
ATOM 2128 N N . MET A 1 262 ? -4.750 -16.510 -4.396 1.00 39.78 262 MET A N 1
ATOM 2129 C CA . MET A 1 262 ? -4.929 -17.968 -4.558 1.00 39.78 262 MET A CA 1
ATOM 2130 C C . MET A 1 262 ? -3.779 -18.858 -4.061 1.00 39.78 262 MET A C 1
ATOM 2132 O O . MET A 1 262 ? -3.717 -20.039 -4.396 1.00 39.78 262 MET A O 1
ATOM 2136 N N . SER A 1 263 ? -2.787 -18.295 -3.378 1.00 39.75 263 SER A N 1
ATOM 2137 C CA . SER A 1 263 ? -1.640 -19.093 -2.930 1.00 39.75 263 SER A CA 1
ATOM 2138 C C . SER A 1 263 ? -1.577 -19.266 -1.423 1.00 39.75 263 SER A C 1
ATOM 2140 O O . SER A 1 263 ? -0.727 -20.025 -0.952 1.00 39.75 263 SER A O 1
ATOM 2142 N N . GLY A 1 264 ? -2.352 -18.476 -0.671 1.00 38.34 264 GLY A N 1
ATOM 2143 C CA . GLY A 1 264 ? -2.222 -18.410 0.780 1.00 38.34 264 GLY A CA 1
ATOM 2144 C C . GLY A 1 264 ? -0.806 -18.072 1.237 1.00 38.34 264 GLY A C 1
ATOM 2145 O O . GLY A 1 264 ? -0.548 -18.074 2.430 1.00 38.34 264 GLY A O 1
ATOM 2146 N N . VAL A 1 265 ? 0.138 -17.760 0.336 1.00 39.75 265 VAL A N 1
ATOM 2147 C CA . VAL A 1 265 ? 1.564 -17.626 0.649 1.00 39.75 265 VAL A CA 1
ATOM 2148 C C . VAL A 1 265 ? 1.764 -16.446 1.578 1.00 39.75 265 VAL A C 1
ATOM 2150 O O . VAL A 1 265 ? 2.571 -16.524 2.492 1.00 39.75 265 VAL A O 1
ATOM 2153 N N . ILE A 1 266 ? 0.977 -15.383 1.421 1.00 41.34 266 ILE A N 1
ATOM 2154 C CA . ILE A 1 266 ? 1.012 -14.237 2.327 1.00 41.34 266 ILE A CA 1
ATOM 2155 C C . ILE A 1 266 ? 0.466 -14.625 3.709 1.00 41.34 266 ILE A C 1
ATOM 2157 O O . ILE A 1 266 ? 1.122 -14.339 4.705 1.00 41.34 266 ILE A O 1
ATOM 2161 N N . ALA A 1 267 ? -0.674 -15.317 3.797 1.00 42.97 267 ALA A N 1
ATOM 2162 C CA . ALA A 1 267 ? -1.230 -15.787 5.071 1.00 42.97 267 ALA A CA 1
ATOM 2163 C C . ALA A 1 267 ? -0.314 -16.821 5.756 1.00 42.97 267 ALA A C 1
ATOM 2165 O O . ALA A 1 267 ? -0.056 -16.738 6.951 1.00 42.97 267 ALA A O 1
ATOM 2166 N N . ARG A 1 268 ? 0.268 -17.738 4.985 1.00 43.16 268 ARG A N 1
ATOM 2167 C CA . ARG A 1 268 ? 1.225 -18.761 5.410 1.00 43.16 268 ARG A CA 1
ATOM 2168 C C . ARG A 1 268 ? 2.540 -18.146 5.877 1.00 43.16 268 ARG A C 1
ATOM 2170 O O . ARG A 1 268 ? 3.021 -18.507 6.942 1.00 43.16 268 ARG A O 1
ATOM 2177 N N . ASN A 1 269 ? 3.101 -17.192 5.135 1.00 42.38 269 ASN A N 1
ATOM 2178 C CA . ASN A 1 269 ? 4.304 -16.463 5.548 1.00 42.38 269 ASN A CA 1
ATOM 2179 C C . ASN A 1 269 ? 4.034 -15.629 6.808 1.00 42.38 269 ASN A C 1
ATOM 2181 O O . ASN A 1 269 ? 4.899 -15.544 7.672 1.00 42.38 269 ASN A O 1
ATOM 2185 N N . ARG A 1 270 ? 2.821 -15.076 6.956 1.00 44.78 270 ARG A N 1
ATOM 2186 C CA . ARG A 1 270 ? 2.380 -14.391 8.181 1.00 44.78 270 ARG A CA 1
ATOM 2187 C C . ARG A 1 270 ? 2.251 -15.356 9.364 1.00 44.78 270 ARG A C 1
ATOM 2189 O O . ARG A 1 270 ? 2.719 -15.025 10.446 1.00 44.78 270 ARG A O 1
ATOM 2196 N N . LEU A 1 271 ? 1.694 -16.553 9.167 1.00 42.91 271 LEU A N 1
ATOM 2197 C CA . LEU A 1 271 ? 1.624 -17.593 10.201 1.00 42.91 271 LEU A CA 1
ATOM 2198 C C . LEU A 1 271 ? 3.017 -18.087 10.611 1.00 42.91 271 LEU A C 1
ATOM 2200 O O . LEU A 1 271 ? 3.272 -18.235 11.803 1.00 42.91 271 LEU A O 1
ATOM 2204 N N . PHE A 1 272 ? 3.931 -18.273 9.654 1.00 44.34 272 PHE A N 1
ATOM 2205 C CA . PHE A 1 272 ? 5.322 -18.629 9.945 1.00 44.34 272 PHE A CA 1
ATOM 2206 C C . PHE A 1 272 ? 6.048 -17.530 10.723 1.00 44.34 272 PHE A C 1
ATOM 2208 O O . PHE A 1 272 ? 6.668 -17.829 11.740 1.00 44.34 272 PHE A O 1
ATOM 2215 N N . ALA A 1 273 ? 5.914 -16.266 10.313 1.00 43.38 273 ALA A N 1
ATOM 2216 C CA . ALA A 1 273 ? 6.502 -15.137 11.032 1.00 43.38 273 ALA A CA 1
ATOM 2217 C C . ALA A 1 273 ? 5.943 -15.008 12.462 1.00 43.38 273 ALA A C 1
ATOM 2219 O O . ALA A 1 273 ? 6.685 -14.750 13.406 1.00 43.38 273 ALA A O 1
ATOM 2220 N N . LEU A 1 274 ? 4.640 -15.243 12.648 1.00 41.22 274 LEU A N 1
ATOM 2221 C CA . LEU A 1 274 ? 3.989 -15.199 13.960 1.00 41.22 274 LEU A CA 1
ATOM 2222 C C . LEU A 1 274 ? 4.423 -16.375 14.851 1.00 41.22 274 LEU A C 1
ATOM 2224 O O . LEU A 1 274 ? 4.622 -16.206 16.054 1.00 41.22 274 LEU A O 1
ATOM 2228 N N . GLN A 1 275 ? 4.619 -17.560 14.271 1.00 50.19 275 GLN A N 1
ATOM 2229 C CA . GLN A 1 275 ? 5.172 -18.716 14.974 1.00 50.19 275 GLN A CA 1
ATOM 2230 C C . GLN A 1 275 ? 6.627 -18.472 15.401 1.00 50.19 275 GLN A C 1
ATOM 2232 O O . GLN A 1 275 ? 6.986 -18.783 16.535 1.00 50.19 275 GLN A O 1
ATOM 2237 N N . GLU A 1 276 ? 7.448 -17.878 14.535 1.00 54.28 276 GLU A N 1
ATOM 2238 C CA . GLU A 1 276 ? 8.832 -17.513 14.848 1.00 54.28 276 GLU A CA 1
ATOM 2239 C C . GLU A 1 276 ? 8.902 -16.458 15.962 1.00 54.28 276 GLU A C 1
ATOM 2241 O O . GLU A 1 276 ? 9.652 -16.629 16.925 1.00 54.28 276 GLU A O 1
ATOM 2246 N N . ALA A 1 277 ? 8.049 -15.431 15.905 1.00 47.75 277 ALA A N 1
ATOM 2247 C CA . ALA A 1 277 ? 7.935 -14.423 16.957 1.00 47.75 277 ALA A CA 1
ATOM 2248 C C . ALA A 1 277 ? 7.562 -15.040 18.318 1.00 47.75 277 ALA A C 1
ATOM 2250 O O . ALA A 1 277 ? 8.204 -14.737 19.323 1.00 47.75 277 ALA A O 1
ATOM 2251 N N . LYS A 1 278 ? 6.602 -15.978 18.354 1.00 53.97 278 LYS A N 1
ATOM 2252 C CA . LYS A 1 278 ? 6.238 -16.713 19.581 1.00 53.97 278 LYS A CA 1
ATOM 2253 C C . LYS A 1 278 ? 7.397 -17.537 20.144 1.00 53.97 278 LYS A C 1
ATOM 2255 O O . LYS A 1 278 ? 7.571 -17.603 21.358 1.00 53.97 278 LYS A O 1
ATOM 2260 N N . VAL A 1 279 ? 8.203 -18.162 19.283 1.00 72.31 279 VAL A N 1
ATOM 2261 C CA . VAL A 1 279 ? 9.397 -18.910 19.716 1.00 72.31 279 VAL A CA 1
ATOM 2262 C C . VAL A 1 279 ? 10.439 -17.969 20.325 1.00 72.31 279 VAL A C 1
ATOM 2264 O O . VAL A 1 279 ? 11.053 -18.307 21.338 1.00 72.31 279 VAL A O 1
ATOM 2267 N N . LEU A 1 280 ? 10.641 -16.788 19.735 1.00 60.88 280 LEU A N 1
ATOM 2268 C CA . LEU A 1 280 ? 11.558 -15.778 20.268 1.00 60.88 280 LEU A CA 1
ATOM 2269 C C . LEU A 1 280 ? 11.085 -15.229 21.620 1.00 60.88 280 LEU A C 1
ATOM 2271 O O . LEU A 1 280 ? 11.895 -15.101 22.535 1.00 60.88 280 LEU A O 1
ATOM 2275 N N . GLU A 1 281 ? 9.786 -14.977 21.775 1.00 63.41 281 GLU A N 1
ATOM 2276 C CA . GLU A 1 281 ? 9.181 -14.544 23.038 1.00 63.41 281 GLU A CA 1
ATOM 2277 C C . GLU A 1 281 ? 9.360 -15.597 24.142 1.00 63.41 281 GLU A C 1
ATOM 2279 O O . GLU A 1 281 ? 9.851 -15.284 25.226 1.00 63.41 281 GLU A O 1
ATOM 2284 N N . GLN A 1 282 ? 9.068 -16.869 23.852 1.00 79.62 282 GLN A N 1
ATOM 2285 C CA . GLN A 1 282 ? 9.273 -17.969 24.803 1.00 79.62 282 GLN A CA 1
ATOM 2286 C C . GLN A 1 282 ? 10.736 -18.090 25.249 1.00 79.62 282 GLN A C 1
ATOM 2288 O O . GLN A 1 282 ? 11.001 -18.328 26.428 1.00 79.62 282 GLN A O 1
ATOM 2293 N N . ARG A 1 283 ? 11.691 -17.879 24.330 1.00 80.88 283 ARG A N 1
ATOM 2294 C CA . ARG A 1 283 ? 13.127 -17.849 24.653 1.00 80.88 283 ARG A CA 1
ATOM 2295 C C . ARG A 1 283 ? 13.511 -16.651 25.519 1.00 80.88 283 ARG A C 1
ATOM 2297 O O . ARG A 1 283 ? 14.337 -16.792 26.418 1.00 80.88 283 ARG A O 1
ATOM 2304 N N . ALA A 1 284 ? 12.938 -15.477 25.262 1.00 67.19 284 ALA A N 1
ATOM 2305 C CA . ALA A 1 284 ? 13.183 -14.291 26.079 1.00 67.19 284 ALA A CA 1
ATOM 2306 C C . ALA A 1 284 ? 12.675 -14.495 27.517 1.00 67.19 284 ALA A C 1
ATOM 2308 O O . ALA A 1 284 ? 13.389 -14.188 28.472 1.00 67.19 284 ALA A O 1
ATOM 2309 N N . VAL A 1 285 ? 11.491 -15.097 27.671 1.00 80.88 285 VAL A N 1
ATOM 2310 C CA . VAL A 1 285 ? 10.921 -15.440 28.982 1.00 80.88 285 VAL A CA 1
ATOM 2311 C C . VAL A 1 285 ? 11.795 -16.465 29.712 1.00 80.88 285 VAL A C 1
ATOM 2313 O O . VAL A 1 285 ? 12.138 -16.238 30.871 1.00 80.88 285 VAL A O 1
ATOM 2316 N N . SER A 1 286 ? 12.247 -17.538 29.051 1.00 85.44 286 SER A N 1
ATOM 2317 C CA . SER A 1 286 ? 13.120 -18.530 29.700 1.00 85.44 286 SER A CA 1
ATOM 2318 C C . SER A 1 286 ? 14.449 -17.929 30.167 1.00 85.44 286 SER A C 1
ATOM 2320 O O . SER A 1 286 ? 14.889 -18.207 31.278 1.00 85.44 286 SER A O 1
ATOM 2322 N N . LEU A 1 287 ? 15.055 -17.044 29.366 1.00 79.94 287 LEU A N 1
ATOM 2323 C CA . LEU A 1 287 ? 16.293 -16.349 29.737 1.00 79.94 287 LEU A CA 1
ATOM 2324 C C . LEU A 1 287 ? 16.096 -15.388 30.917 1.00 79.94 287 LEU A C 1
ATOM 2326 O O . LEU A 1 287 ? 16.995 -15.240 31.742 1.00 79.94 287 LEU A O 1
ATOM 2330 N N . SER A 1 288 ? 14.923 -14.756 31.026 1.00 74.50 288 SER A N 1
ATOM 2331 C CA . SER A 1 288 ? 14.600 -13.887 32.163 1.00 74.50 288 SER A CA 1
ATOM 2332 C C . SER A 1 288 ? 14.407 -14.655 33.477 1.00 74.50 288 SER A C 1
ATOM 2334 O O . SER A 1 288 ? 14.734 -14.127 34.534 1.00 74.50 288 SER A O 1
ATOM 2336 N N . CYS A 1 289 ? 13.946 -15.910 33.421 1.00 77.00 289 CYS A N 1
ATOM 2337 C CA . CYS A 1 289 ? 13.809 -16.773 34.599 1.00 77.00 289 CYS A CA 1
ATOM 2338 C C . CYS A 1 289 ? 15.128 -17.435 35.028 1.00 77.00 289 CYS A C 1
ATOM 2340 O O . CYS A 1 289 ? 15.271 -17.803 36.192 1.00 77.00 289 CYS A O 1
ATOM 2342 N N . GLU A 1 290 ? 16.083 -17.610 34.110 1.00 79.25 290 GLU A N 1
ATOM 2343 C CA . GLU A 1 290 ? 17.378 -18.240 34.401 1.00 79.25 290 GLU A CA 1
ATOM 2344 C C . GLU A 1 290 ? 18.443 -17.270 34.919 1.00 79.25 290 GLU A C 1
ATOM 2346 O O . GLU A 1 290 ? 19.463 -17.728 35.434 1.00 79.25 290 GLU A O 1
ATOM 2351 N N . LEU A 1 291 ? 18.231 -15.952 34.819 1.00 66.12 291 LEU A N 1
ATOM 2352 C CA . LEU A 1 291 ? 19.107 -14.958 35.437 1.00 66.12 291 LEU A CA 1
ATOM 2353 C C . LEU A 1 291 ? 18.913 -15.007 36.963 1.00 66.12 291 LEU A C 1
ATOM 2355 O O . LEU A 1 291 ? 17.912 -14.498 37.463 1.00 66.12 291 LEU A O 1
ATOM 2359 N N . PRO A 1 292 ? 19.841 -15.611 37.731 1.00 62.62 292 PRO A N 1
ATOM 2360 C CA . PRO A 1 292 ? 19.711 -15.663 39.178 1.00 62.62 292 PRO A CA 1
ATOM 2361 C C . PRO A 1 292 ? 19.929 -14.253 39.732 1.00 62.62 292 PRO A C 1
ATOM 2363 O O . PRO A 1 292 ? 20.771 -13.524 39.200 1.00 62.62 292 PRO A O 1
ATOM 2366 N N . ASP A 1 293 ? 19.246 -13.914 40.829 1.00 63.56 293 ASP A N 1
ATOM 2367 C CA . ASP A 1 293 ? 19.404 -12.692 41.639 1.00 63.56 293 ASP A CA 1
ATOM 2368 C C . ASP A 1 293 ? 20.831 -12.538 42.217 1.00 63.56 293 ASP A C 1
ATOM 2370 O O . ASP A 1 293 ? 21.060 -12.497 43.424 1.00 63.56 293 ASP A O 1
ATOM 2374 N N . LYS A 1 294 ? 21.853 -12.460 41.363 1.00 60.19 294 LYS A N 1
ATOM 2375 C CA . LYS A 1 294 ? 23.254 -12.273 41.757 1.00 60.19 294 LYS A CA 1
ATOM 2376 C C . LYS A 1 294 ? 23.605 -10.814 42.054 1.00 60.19 294 LYS A C 1
ATOM 2378 O O . LYS A 1 294 ? 24.745 -10.543 42.412 1.00 60.19 294 LYS A O 1
ATOM 2383 N N . TYR A 1 295 ? 22.647 -9.892 41.950 1.00 57.59 295 TYR A N 1
ATOM 2384 C CA . TYR A 1 295 ? 22.853 -8.460 42.201 1.00 57.59 295 TYR A CA 1
ATOM 2385 C C . TYR A 1 295 ? 22.090 -7.913 43.422 1.00 57.59 295 TYR A C 1
ATOM 2387 O O . TYR A 1 295 ? 22.063 -6.705 43.629 1.00 57.59 295 TYR A O 1
ATOM 2395 N N . GLY A 1 296 ? 21.504 -8.783 44.253 1.00 57.31 296 GLY A N 1
ATOM 2396 C CA . GLY A 1 296 ? 20.654 -8.393 45.386 1.00 57.31 296 GLY A CA 1
ATOM 2397 C C . GLY A 1 296 ? 21.270 -8.499 46.785 1.00 57.31 296 GLY A C 1
ATOM 2398 O O . GLY A 1 296 ? 20.513 -8.523 47.751 1.00 57.31 296 GLY A O 1
ATOM 2399 N N . GLN A 1 297 ? 22.594 -8.604 46.934 1.00 54.19 297 GLN A N 1
ATOM 2400 C CA . GLN A 1 297 ? 23.252 -8.532 48.248 1.00 54.19 297 GLN A CA 1
ATOM 2401 C C . GLN A 1 297 ? 24.558 -7.734 48.158 1.00 54.19 297 GLN A C 1
ATOM 2403 O O . GLN A 1 297 ? 25.622 -8.291 47.891 1.00 54.19 297 GLN A O 1
ATOM 2408 N N . ALA A 1 298 ? 24.452 -6.424 48.375 1.00 60.81 298 ALA A N 1
ATOM 2409 C CA . ALA A 1 298 ? 25.540 -5.548 48.797 1.00 60.81 298 ALA A CA 1
ATOM 2410 C C . ALA A 1 298 ? 25.017 -4.648 49.921 1.00 60.81 298 ALA A C 1
ATOM 2412 O O . ALA A 1 298 ? 23.867 -4.170 49.784 1.00 60.81 298 ALA A O 1
#

Sequence (298 aa):
MVGLTFFLSALVSDLLVLRCLLFMAYIFLLSGAITGYPSWPNWGWQDVISADGIAWASLVLLFHGYAIWRHLWDERHISFRSENEEQLWRFFYRRRIKLHLVIEGLVELDDTCEVSVKHSGTIFDFGVANIFGVYIGFDCSDEKGFTARAKTDCLLYEWSVEDLEKISNLSPAIAAFWRSFVLCEVGMQYAAHVHPQHGCRAADGKPESSEFEIGGRSRDFYEQLHEDEVDPPMRPLDHLWAFLRLFDPFPPPGLRHSSQPMSGVIARNRLFALQEAKVLEQRAVSLSCELPDKYGQA